Protein AF-A0A855EZ16-F1 (afdb_monomer)

Secondary structure (DSSP, 8-state):
-HHHHHHHHHHHHHHHHHHHHHHHHHHHHHHHHHHHHHHHHHHHHHHHHHHHHHHHHHHHHHHHHHHHHTGGGGHHHHHHHHHHHHHHHHHHHHHHHHHHHHHHHHHHHHHHHHHHHHHHHHHHHHHHHHHHHHHHHHHHHHHHHHHHHHHHHHHHHHHHHHHHHHHHHHHHHHHHHHHHHHHHHHHHHHHHHHHT--

InterPro domains:
  IPR004089 Methyl-accepting chemotaxis protein (MCP) signalling domain [PF00015] (12-162)
  IPR004089 Methyl-accepting chemotaxis protein (MCP) signalling domain [PS50111] (1-183)
  IPR004089 Methyl-accepting chemotaxis protein (MCP) signalling domain [SM00283] (1-197)

Organism: NCBI:txid83655

Solvent-accessible surface area (backbone atoms only — not comparable to full-atom values): 10118 Å² total; per-residue (Å²): 110,72,70,56,59,52,48,53,51,52,53,54,53,50,51,52,53,43,52,54,47,42,53,51,38,52,52,52,43,52,51,39,51,52,51,50,54,51,45,52,52,51,52,56,50,43,53,52,51,38,50,50,22,52,52,44,32,52,52,18,50,53,42,32,52,53,14,60,71,52,44,85,81,12,54,68,50,30,54,53,18,50,52,46,28,53,50,20,53,52,50,38,53,53,39,53,54,50,52,51,53,45,52,53,48,49,52,50,39,52,52,50,42,54,52,37,51,54,50,44,54,52,39,54,53,49,52,55,53,50,54,53,50,55,51,51,53,52,52,51,52,52,53,51,52,53,49,53,53,50,51,53,52,50,53,52,52,51,51,52,50,53,52,53,50,52,53,50,51,52,50,50,54,54,46,54,53,49,52,52,53,50,51,53,53,52,51,52,52,51,56,56,52,55,76,72,64,128

Foldseek 3Di:
DVVLVVVVVVLVVVLVVLVVVLVVLVVLLVVLVVLLVVLVVVVVVLVVQLVVLVVQLVVLVVQLVVLVVVPPVSPVSNVVSVVSNVVSVVSNVVSVVSVVVSVVSNVVSVVSNVVSVVSNVVSVVVNVVSVVVVVVSVVVVVVVVVVVVVVVVVVVVVVVVVVVVVVVVVVVVVVVVVVVVVVVVVVVVVVVVVVVDD

Nearest PDB structures (foldseek):
  3zx6-assembly1_B  TM=8.865E-01  e=2.748E-10  Archaeoglobus fulgidus DSM 4304
  8c5v-assembly1_I  TM=8.531E-01  e=7.465E-09  Escherichia coli
  3ja6-assembly1_H  TM=4.899E-01  e=1.615E-07  Escherichia coli
  3g67-assembly1_A  TM=6.683E-01  e=1.370E-05  Thermotoga maritima
  5xg2-assembly1_A  TM=4.348E-01  e=8.580E-01  Pyrococcus yayanosii CH1

Sequence (198 aa):
AANMEQTQQLVGETSRAVHQGGETVSNAVSTMDDIREASKRIEAITRVIEGIAFQTNILALNAAVEAARAGEHGKGFAVVAQEVRALAARSANAVKEIEQLIGDTLSKVSEGHALSEQTRQAMDSIIEHIDNINQLVTEINHASREQSAGIGQVNLAMTHIGEASHINADRVSRSEQTAQVLRGKGSHLTDLVSLFRL

Structure (mmCIF, N/CA/C/O backbone):
data_AF-A0A855EZ16-F1
#
_entry.id   AF-A0A855EZ16-F1
#
loop_
_atom_site.group_PDB
_atom_site.id
_atom_site.type_symbol
_atom_site.label_atom_id
_atom_site.label_alt_id
_atom_site.label_comp_id
_atom_site.label_asym_id
_atom_site.label_entity_id
_atom_site.label_seq_id
_atom_site.pdbx_PDB_ins_code
_atom_site.Cartn_x
_atom_site.Cartn_y
_atom_site.Cartn_z
_atom_site.occupancy
_atom_site.B_iso_or_equiv
_atom_site.auth_seq_id
_atom_site.auth_comp_id
_atom_site.auth_asym_id
_atom_site.auth_atom_id
_atom_site.pdbx_PDB_model_num
ATOM 1 N N . ALA A 1 1 ? 24.325 -8.474 -25.520 1.00 58.81 1 ALA A N 1
ATOM 2 C CA . ALA A 1 1 ? 23.582 -9.687 -25.119 1.00 58.81 1 ALA A CA 1
ATOM 3 C C . ALA A 1 1 ? 23.516 -9.817 -23.596 1.00 58.81 1 ALA A C 1
ATOM 5 O O . ALA A 1 1 ? 22.425 -9.657 -23.073 1.00 58.81 1 ALA A O 1
ATOM 6 N N . ALA A 1 2 ? 24.650 -9.969 -22.892 1.00 61.88 2 ALA A N 1
ATOM 7 C CA . ALA A 1 2 ? 24.690 -10.148 -21.430 1.00 61.88 2 ALA A CA 1
ATOM 8 C C . ALA A 1 2 ? 23.909 -9.087 -20.623 1.00 61.88 2 ALA A C 1
ATOM 10 O O . ALA A 1 2 ? 23.139 -9.445 -19.740 1.00 61.88 2 ALA A O 1
ATOM 11 N N . ASN A 1 3 ? 24.009 -7.800 -20.987 1.00 78.62 3 ASN A N 1
ATOM 12 C CA . ASN A 1 3 ? 23.249 -6.751 -20.293 1.00 78.62 3 ASN A CA 1
ATOM 13 C C . ASN A 1 3 ? 21.725 -6.922 -20.405 1.00 78.62 3 ASN A C 1
ATOM 15 O O . ASN A 1 3 ? 21.031 -6.605 -19.453 1.00 78.62 3 ASN A O 1
ATOM 19 N N . MET A 1 4 ? 21.191 -7.424 -21.526 1.00 81.81 4 MET A N 1
ATOM 20 C CA . MET A 1 4 ? 19.734 -7.549 -21.693 1.00 81.81 4 MET A CA 1
ATOM 21 C C . MET A 1 4 ? 19.162 -8.761 -20.975 1.00 81.81 4 MET A C 1
ATOM 23 O O . MET A 1 4 ? 18.079 -8.673 -20.412 1.00 81.81 4 MET A O 1
ATOM 27 N N . GLU A 1 5 ? 19.888 -9.875 -20.986 1.00 82.50 5 GLU A N 1
ATOM 28 C CA . GLU A 1 5 ? 19.486 -11.084 -20.267 1.00 82.50 5 GLU A CA 1
ATOM 29 C C . GLU A 1 5 ? 19.461 -10.813 -18.755 1.00 82.50 5 GLU A C 1
ATOM 31 O O . GLU A 1 5 ? 18.494 -11.145 -18.072 1.00 82.50 5 GLU A O 1
ATOM 36 N N . GLN A 1 6 ? 20.456 -10.070 -18.258 1.00 87.38 6 GLN A N 1
ATOM 37 C CA . GLN A 1 6 ? 20.472 -9.566 -16.888 1.00 87.38 6 GLN A CA 1
ATOM 38 C C . GLN A 1 6 ? 19.316 -8.588 -16.612 1.00 87.38 6 GLN A C 1
ATOM 40 O O . GLN A 1 6 ? 18.670 -8.690 -15.571 1.00 87.38 6 GLN A O 1
ATOM 45 N N . THR A 1 7 ? 19.008 -7.659 -17.528 1.00 87.75 7 THR A N 1
ATOM 46 C CA . THR A 1 7 ? 17.847 -6.764 -17.377 1.00 87.75 7 THR A CA 1
ATOM 47 C C . THR A 1 7 ? 16.537 -7.548 -17.296 1.00 87.75 7 THR A C 1
ATOM 49 O O . THR A 1 7 ? 15.742 -7.282 -16.403 1.00 87.75 7 THR A O 1
ATOM 52 N N . GLN A 1 8 ? 16.318 -8.539 -18.162 1.00 86.06 8 GLN A N 1
ATOM 53 C CA . GLN A 1 8 ? 15.111 -9.375 -18.133 1.00 86.06 8 GLN A CA 1
ATOM 5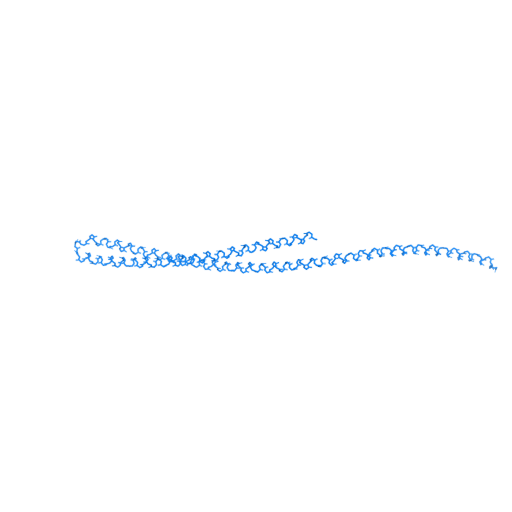4 C C . GLN A 1 8 ? 14.978 -10.147 -16.814 1.00 86.06 8 GLN A C 1
ATOM 56 O O . GLN A 1 8 ? 13.883 -10.224 -16.256 1.00 86.06 8 GLN A O 1
ATOM 61 N N . GLN A 1 9 ? 16.086 -10.664 -16.274 1.00 89.56 9 GLN A N 1
ATOM 62 C CA . GLN A 1 9 ? 16.100 -11.300 -14.953 1.00 89.56 9 GLN A CA 1
ATOM 63 C C . GLN A 1 9 ? 15.697 -10.322 -13.840 1.00 89.56 9 GLN A C 1
ATOM 65 O O . GLN A 1 9 ? 14.802 -10.637 -13.057 1.00 89.56 9 GLN A O 1
ATOM 70 N N . LEU A 1 10 ? 16.287 -9.121 -13.810 1.00 90.62 10 LEU A N 1
ATOM 71 C CA . LEU A 1 10 ? 15.961 -8.075 -12.831 1.00 90.62 10 LEU A CA 1
ATOM 72 C C . LEU A 1 10 ? 14.494 -7.642 -12.901 1.00 90.62 10 LEU A C 1
ATOM 74 O O . LEU A 1 10 ? 13.848 -7.459 -11.869 1.00 90.62 10 LEU A O 1
ATOM 78 N N . VAL A 1 11 ? 13.950 -7.499 -14.109 1.00 90.38 11 VAL A N 1
ATOM 79 C CA . VAL A 1 11 ? 12.537 -7.156 -14.300 1.00 90.38 11 VAL A CA 1
ATOM 80 C C . VAL A 1 11 ? 11.637 -8.281 -13.777 1.00 90.38 11 VAL A C 1
ATOM 82 O O . VAL A 1 11 ? 10.679 -8.011 -13.053 1.00 90.38 11 VAL A O 1
ATOM 85 N N . GLY A 1 12 ? 11.979 -9.547 -14.041 1.00 90.19 12 GLY A N 1
ATOM 86 C CA . GLY A 1 12 ? 11.252 -10.704 -13.508 1.00 90.19 12 GLY A CA 1
ATOM 87 C C . GLY A 1 12 ? 11.343 -10.853 -11.981 1.00 90.19 12 GLY A C 1
ATOM 88 O O . GLY A 1 12 ? 10.376 -11.248 -11.329 1.00 90.19 12 GLY A O 1
ATOM 89 N N . GLU A 1 13 ? 12.484 -10.529 -11.375 1.00 93.06 13 GLU A N 1
ATOM 90 C CA . GLU A 1 13 ? 12.633 -10.456 -9.914 1.00 93.06 13 GLU A CA 1
ATOM 91 C C . GLU A 1 13 ? 11.789 -9.335 -9.308 1.00 93.06 13 GLU A C 1
ATOM 93 O O . GLU A 1 13 ? 11.076 -9.563 -8.329 1.00 93.06 13 GLU A O 1
ATOM 98 N N . THR A 1 14 ? 11.807 -8.155 -9.928 1.00 92.19 14 THR A N 1
ATOM 99 C CA . THR A 1 14 ? 11.027 -6.995 -9.482 1.00 92.19 14 THR A CA 1
ATOM 100 C C . THR A 1 14 ? 9.527 -7.279 -9.569 1.00 92.19 14 THR A C 1
ATOM 102 O O . THR A 1 14 ? 8.807 -7.038 -8.604 1.00 92.19 14 THR A O 1
ATOM 105 N N . SER A 1 15 ? 9.058 -7.870 -10.673 1.00 92.19 15 SER A N 1
ATOM 106 C CA . SER A 1 15 ? 7.659 -8.288 -10.843 1.00 92.19 15 SER A CA 1
ATOM 107 C C . SER A 1 15 ? 7.208 -9.225 -9.718 1.00 92.19 15 SER A C 1
ATOM 109 O O . SER A 1 15 ? 6.190 -8.976 -9.071 1.00 92.19 15 SER A O 1
ATOM 111 N N . ARG A 1 16 ? 8.008 -10.255 -9.402 1.00 93.44 16 ARG A N 1
ATOM 112 C CA . ARG A 1 16 ? 7.716 -11.173 -8.289 1.00 93.44 16 ARG A CA 1
ATOM 113 C C . ARG A 1 16 ? 7.636 -10.453 -6.944 1.00 93.44 16 ARG A C 1
ATOM 115 O O . ARG A 1 16 ? 6.718 -10.722 -6.174 1.00 93.44 16 ARG A O 1
ATOM 122 N N . ALA A 1 17 ? 8.564 -9.537 -6.668 1.00 94.19 17 ALA A N 1
ATOM 123 C CA . ALA A 1 17 ? 8.560 -8.766 -5.427 1.00 94.19 17 ALA A CA 1
ATOM 124 C C . ALA A 1 17 ? 7.302 -7.889 -5.293 1.00 94.19 17 ALA A C 1
ATOM 126 O O . ALA A 1 17 ? 6.718 -7.810 -4.213 1.00 94.19 17 ALA A O 1
ATOM 127 N N . VAL A 1 18 ? 6.849 -7.278 -6.389 1.00 93.25 18 VAL A N 1
ATOM 128 C CA . VAL A 1 18 ? 5.633 -6.451 -6.411 1.00 93.25 18 VAL A CA 1
ATOM 129 C C . VAL A 1 18 ? 4.378 -7.304 -6.218 1.00 93.25 18 VAL A C 1
ATOM 131 O O . VAL A 1 18 ? 3.522 -6.934 -5.418 1.00 93.25 18 VAL A O 1
ATOM 134 N N . HIS A 1 19 ? 4.292 -8.480 -6.849 1.00 91.94 19 HIS A N 1
ATOM 135 C CA . HIS A 1 19 ? 3.192 -9.423 -6.611 1.00 91.94 19 HIS A CA 1
ATOM 136 C C . HIS A 1 19 ? 3.116 -9.871 -5.146 1.00 91.94 19 HIS A C 1
ATOM 138 O O . HIS A 1 19 ? 2.046 -9.813 -4.541 1.00 91.94 19 HIS A O 1
ATOM 144 N N . GLN A 1 20 ? 4.253 -10.232 -4.544 1.00 94.44 20 GLN A N 1
ATOM 145 C CA . GLN A 1 20 ? 4.337 -10.567 -3.118 1.00 94.44 20 GLN A CA 1
ATOM 146 C C . GLN A 1 20 ? 3.900 -9.385 -2.228 1.00 94.44 20 GLN A C 1
ATOM 148 O O . GLN A 1 20 ? 3.234 -9.569 -1.204 1.00 94.44 20 GLN A O 1
ATOM 153 N N . GLY A 1 21 ? 4.256 -8.158 -2.622 1.00 94.44 21 GLY A N 1
ATOM 154 C CA . GLY A 1 21 ? 3.798 -6.928 -1.977 1.00 94.44 21 GLY A CA 1
ATOM 155 C C . GLY A 1 21 ? 2.278 -6.768 -2.047 1.00 94.44 21 GLY A C 1
ATOM 156 O O . GLY A 1 21 ? 1.646 -6.503 -1.026 1.00 94.44 21 GLY A O 1
ATOM 157 N N . GLY A 1 22 ? 1.681 -7.012 -3.216 1.00 93.25 22 GLY A N 1
ATOM 158 C CA . GLY A 1 22 ? 0.231 -7.000 -3.419 1.00 93.25 22 GLY A CA 1
ATOM 159 C C . GLY A 1 22 ? -0.507 -8.011 -2.535 1.00 93.25 22 GLY A C 1
ATOM 160 O O . GLY A 1 22 ? -1.483 -7.653 -1.876 1.00 93.25 22 GLY A O 1
ATOM 161 N N . GLU A 1 23 ? -0.006 -9.246 -2.434 1.00 93.50 23 GLU A N 1
ATOM 162 C CA . GLU A 1 23 ? -0.558 -10.262 -1.524 1.00 93.50 23 GLU A CA 1
ATOM 163 C C . GLU A 1 23 ? -0.482 -9.822 -0.056 1.00 93.50 23 GLU A C 1
ATOM 165 O O . GLU A 1 23 ? -1.442 -9.969 0.702 1.00 93.50 23 GLU A O 1
ATOM 170 N N . THR A 1 24 ? 0.644 -9.229 0.349 1.00 94.81 24 THR A N 1
ATOM 171 C CA . THR A 1 24 ? 0.841 -8.733 1.719 1.00 94.81 24 THR A CA 1
ATOM 172 C C . THR A 1 24 ? -0.158 -7.625 2.058 1.00 94.81 24 THR A C 1
ATOM 174 O O . THR A 1 24 ? -0.746 -7.633 3.140 1.00 94.81 24 THR A O 1
ATOM 177 N N . VAL A 1 25 ? -0.404 -6.704 1.123 1.00 94.69 25 VAL A N 1
ATOM 178 C CA . VAL A 1 25 ? -1.420 -5.651 1.269 1.00 94.69 25 VAL A CA 1
ATOM 179 C C . VAL A 1 25 ? -2.825 -6.251 1.354 1.00 94.69 25 VAL A C 1
ATOM 181 O O . VAL A 1 25 ? -3.605 -5.849 2.215 1.00 94.69 25 VAL A O 1
ATOM 184 N N . SER A 1 26 ? -3.141 -7.254 0.531 1.00 92.31 26 SER A N 1
ATOM 185 C CA . SER A 1 26 ? -4.431 -7.954 0.592 1.00 92.31 26 SER A CA 1
ATOM 186 C C . SER A 1 26 ? -4.660 -8.619 1.956 1.00 92.31 26 SER A C 1
ATOM 188 O O . SER A 1 26 ? -5.751 -8.530 2.521 1.00 92.31 26 SER A O 1
ATOM 190 N N . ASN A 1 27 ? -3.625 -9.237 2.527 1.00 94.56 27 ASN A N 1
ATOM 191 C CA . ASN A 1 27 ? -3.691 -9.824 3.867 1.00 94.56 27 ASN A CA 1
ATOM 192 C C . ASN A 1 27 ? -3.881 -8.755 4.955 1.00 94.56 27 ASN A C 1
ATOM 194 O O . ASN A 1 27 ? -4.631 -8.970 5.912 1.00 94.56 27 ASN A O 1
ATOM 198 N N . ALA A 1 28 ? -3.243 -7.589 4.808 1.00 93.31 28 ALA A N 1
ATOM 199 C CA . ALA A 1 28 ? -3.433 -6.465 5.720 1.00 93.31 28 ALA A CA 1
ATOM 200 C C . ALA A 1 28 ? -4.883 -5.953 5.695 1.00 93.31 28 ALA A C 1
ATOM 202 O O . ALA A 1 28 ? -5.466 -5.747 6.758 1.00 93.31 28 ALA A O 1
ATOM 203 N N . VAL A 1 29 ? -5.495 -5.831 4.510 1.00 93.19 29 VAL A N 1
ATOM 204 C CA . VAL A 1 29 ? -6.917 -5.467 4.361 1.00 93.19 29 VAL A CA 1
ATOM 205 C C . VAL A 1 29 ? -7.824 -6.486 5.056 1.00 93.19 29 VAL A C 1
ATOM 207 O O . VAL A 1 29 ? -8.661 -6.093 5.865 1.00 93.19 29 VAL A O 1
ATOM 210 N N . SER A 1 30 ? -7.606 -7.787 4.828 1.00 94.75 30 SER A N 1
ATOM 211 C CA . SER A 1 30 ? -8.374 -8.845 5.505 1.00 94.75 30 SER A CA 1
ATOM 212 C C . SER A 1 30 ? -8.258 -8.753 7.029 1.00 94.75 30 SER A C 1
ATOM 214 O O . SER A 1 30 ? -9.252 -8.866 7.740 1.00 94.75 30 SER A O 1
ATOM 216 N N . THR A 1 31 ? -7.053 -8.491 7.541 1.00 94.94 31 THR A N 1
ATOM 217 C CA . THR A 1 31 ? -6.820 -8.344 8.986 1.00 94.94 31 THR A CA 1
ATOM 218 C C . THR A 1 31 ? -7.561 -7.127 9.548 1.00 94.94 31 THR A C 1
ATOM 220 O O . THR A 1 31 ? -8.120 -7.186 10.641 1.00 94.94 31 THR A O 1
ATOM 223 N N . MET A 1 32 ? -7.603 -6.017 8.806 1.00 94.50 32 MET A N 1
ATOM 224 C CA . MET A 1 32 ? -8.369 -4.828 9.192 1.00 94.50 32 MET A CA 1
ATOM 225 C C . MET A 1 32 ? -9.875 -5.114 9.247 1.00 94.50 32 MET A C 1
ATOM 227 O O . MET A 1 32 ? -10.554 -4.653 10.167 1.00 94.50 32 MET A O 1
ATOM 231 N N . ASP A 1 33 ? -10.398 -5.918 8.322 1.00 94.19 33 ASP A N 1
ATOM 232 C CA . ASP A 1 33 ? -11.791 -6.363 8.355 1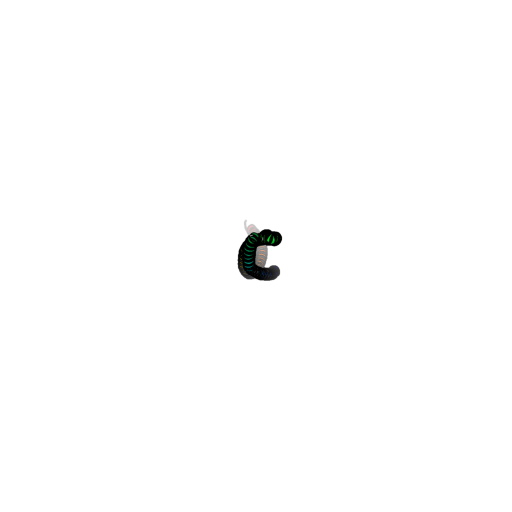.00 94.19 33 ASP A CA 1
ATOM 233 C C . ASP A 1 33 ? -12.107 -7.250 9.563 1.00 94.19 33 ASP A C 1
ATOM 235 O O . ASP A 1 33 ? -13.131 -7.041 10.223 1.00 94.19 33 ASP A O 1
ATOM 239 N N . ASP A 1 34 ? -11.206 -8.165 9.916 1.00 96.25 34 ASP A N 1
ATOM 240 C CA . ASP A 1 34 ? -11.344 -8.997 11.113 1.00 96.25 34 ASP A CA 1
ATOM 241 C C . ASP A 1 34 ? -11.346 -8.151 12.397 1.00 96.25 34 ASP A C 1
ATOM 243 O O . ASP A 1 34 ? -12.177 -8.362 13.287 1.00 96.25 34 ASP A O 1
ATOM 247 N N . ILE A 1 35 ? -10.472 -7.138 12.489 1.00 95.69 35 ILE A N 1
ATOM 248 C CA . ILE A 1 35 ? -10.441 -6.203 13.628 1.00 95.69 35 ILE A CA 1
ATOM 249 C C . ILE A 1 35 ? -11.745 -5.400 13.704 1.00 95.69 35 ILE A C 1
ATOM 251 O O . ILE A 1 35 ? -12.286 -5.193 14.796 1.00 95.69 35 ILE A O 1
ATOM 255 N N . ARG A 1 36 ? -12.279 -4.956 12.561 1.00 94.69 36 ARG A N 1
ATOM 256 C CA . ARG A 1 36 ? -13.548 -4.216 12.483 1.00 94.69 36 ARG A CA 1
ATOM 257 C C . ARG A 1 36 ? -14.719 -5.060 12.980 1.00 94.69 36 ARG A C 1
ATOM 259 O O . ARG A 1 36 ? -15.545 -4.571 13.749 1.00 94.69 36 ARG A O 1
ATOM 266 N N . GLU A 1 37 ? -14.790 -6.318 12.562 1.00 96.50 37 GLU A N 1
ATOM 267 C CA . GLU A 1 37 ? -15.819 -7.259 13.004 1.00 96.50 37 GLU A CA 1
ATOM 268 C C . GLU A 1 37 ? -15.686 -7.578 14.501 1.00 96.50 37 GLU A C 1
ATOM 270 O O . GLU A 1 37 ? -16.674 -7.533 15.239 1.00 96.50 37 GLU A O 1
ATOM 275 N N . ALA A 1 38 ? -14.465 -7.814 14.989 1.00 97.25 38 ALA A N 1
ATOM 276 C CA . ALA A 1 38 ? -14.208 -8.010 16.414 1.00 97.25 38 ALA A CA 1
ATOM 277 C C . ALA A 1 38 ? -14.637 -6.787 17.244 1.00 97.25 38 ALA A C 1
ATOM 279 O O . ALA A 1 38 ? -15.320 -6.940 18.254 1.00 97.25 38 ALA A O 1
ATOM 280 N N . SER A 1 39 ? -14.327 -5.575 16.780 1.00 96.88 39 SER A N 1
ATOM 281 C CA . SER A 1 39 ? -14.702 -4.318 17.444 1.00 96.88 39 SER A CA 1
ATOM 282 C C . SER A 1 39 ? -16.222 -4.153 17.557 1.00 96.88 39 SER A C 1
ATOM 284 O O . SER A 1 39 ? -16.719 -3.806 18.627 1.00 96.88 39 SER A O 1
ATOM 286 N N . LYS A 1 40 ? -16.983 -4.495 16.507 1.00 95.19 40 LYS A N 1
ATOM 287 C CA . LYS A 1 40 ? -18.459 -4.496 16.549 1.00 95.19 40 LYS A CA 1
ATOM 288 C C . LYS A 1 40 ? -19.024 -5.497 17.553 1.00 95.19 40 LYS A C 1
ATOM 290 O O . LYS A 1 40 ? -20.031 -5.229 18.205 1.00 95.19 40 LYS A O 1
ATOM 295 N N . ARG A 1 41 ? -18.394 -6.666 17.695 1.00 97.31 41 ARG A N 1
ATOM 296 C CA . ARG A 1 41 ? -18.804 -7.655 18.706 1.00 97.31 41 ARG A CA 1
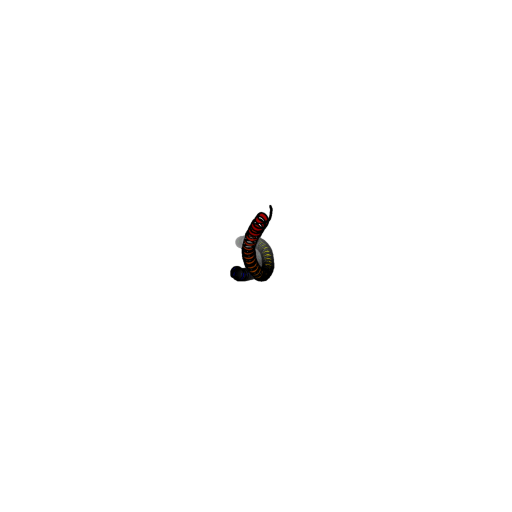ATOM 297 C C . ARG A 1 41 ? -18.549 -7.143 20.116 1.00 97.31 41 ARG A C 1
ATOM 299 O O . ARG A 1 41 ? -19.401 -7.331 20.979 1.00 97.31 41 ARG A O 1
ATOM 306 N N . ILE A 1 42 ? -17.417 -6.474 20.338 1.00 96.44 42 ILE A N 1
ATOM 307 C CA . ILE A 1 42 ? -17.128 -5.831 21.624 1.00 96.44 42 ILE A CA 1
ATOM 308 C C . ILE A 1 42 ? -18.179 -4.748 21.904 1.00 96.44 42 ILE A C 1
ATOM 310 O O . ILE A 1 42 ? -18.736 -4.748 22.996 1.00 96.44 42 ILE A O 1
ATOM 314 N N . GLU A 1 43 ? -18.535 -3.916 20.919 1.00 96.50 43 GLU A N 1
ATOM 315 C CA . GLU A 1 43 ? -19.587 -2.891 21.048 1.00 96.50 43 GLU A CA 1
ATOM 316 C C . GLU A 1 43 ? -20.949 -3.493 21.448 1.00 96.50 43 GLU A C 1
ATOM 318 O O . GLU A 1 43 ? -21.671 -2.967 22.298 1.00 96.50 43 GLU A O 1
ATOM 323 N N . ALA A 1 44 ? -21.317 -4.638 20.867 1.00 96.69 44 ALA A N 1
ATOM 324 C CA . ALA A 1 44 ? -22.543 -5.337 21.242 1.00 96.69 44 ALA A CA 1
ATOM 325 C C . ALA A 1 44 ? -22.499 -5.838 22.698 1.00 96.69 44 ALA A C 1
ATOM 327 O O . ALA A 1 44 ? -23.492 -5.732 23.420 1.00 96.69 44 ALA A O 1
ATOM 328 N N . ILE A 1 45 ? -21.350 -6.355 23.146 1.00 97.00 45 ILE A N 1
ATOM 329 C CA . ILE A 1 45 ? -21.153 -6.825 24.524 1.00 97.00 45 ILE A CA 1
ATOM 330 C C . ILE A 1 45 ? -21.189 -5.651 25.509 1.00 97.00 45 ILE A C 1
ATOM 332 O O . ILE A 1 45 ? -21.844 -5.750 26.547 1.00 97.00 45 ILE A O 1
ATOM 336 N N . THR A 1 46 ? -20.536 -4.531 25.198 1.00 96.50 46 THR A N 1
ATOM 337 C CA . THR A 1 46 ? -20.511 -3.351 26.074 1.00 96.50 46 THR A CA 1
ATOM 338 C C . THR A 1 46 ? -21.905 -2.774 26.282 1.00 96.50 46 THR A C 1
ATOM 340 O O . THR A 1 46 ? -22.256 -2.471 27.421 1.00 96.50 46 THR A O 1
ATOM 343 N N . ARG A 1 47 ? -22.755 -2.748 25.247 1.00 96.19 47 ARG A N 1
ATOM 344 C CA . ARG A 1 47 ? -24.173 -2.357 25.381 1.00 96.19 47 ARG A CA 1
ATOM 345 C C . ARG A 1 47 ? -24.958 -3.262 26.331 1.00 96.19 47 ARG A C 1
ATOM 347 O O . ARG A 1 47 ? -25.784 -2.781 27.106 1.00 96.19 47 ARG A O 1
ATOM 354 N N . VAL A 1 48 ? -24.705 -4.573 26.311 1.00 97.94 48 VAL A N 1
ATOM 355 C CA . VAL A 1 48 ? -25.328 -5.505 27.269 1.00 97.94 48 VAL A CA 1
ATOM 356 C C . VAL A 1 48 ? -24.865 -5.198 28.696 1.00 97.94 48 VAL A C 1
ATOM 358 O O . VAL A 1 48 ? -25.689 -5.167 29.610 1.00 97.94 48 VAL A O 1
ATOM 361 N N . ILE A 1 49 ? -23.573 -4.921 28.894 1.00 97.00 49 ILE A N 1
ATOM 362 C CA . ILE A 1 49 ? -23.017 -4.557 30.207 1.00 97.00 49 ILE A CA 1
ATOM 363 C C . ILE A 1 49 ? -23.609 -3.233 30.708 1.00 97.00 49 ILE A C 1
ATOM 365 O O . ILE A 1 49 ? -23.969 -3.146 31.883 1.00 97.00 49 ILE A O 1
ATOM 369 N N . GLU A 1 50 ? -23.774 -2.227 29.843 1.00 96.69 50 GLU A N 1
ATOM 370 C CA . GLU A 1 50 ? -24.455 -0.976 30.201 1.00 96.69 50 GLU A CA 1
ATOM 371 C C . GLU A 1 50 ? -25.895 -1.241 30.658 1.00 96.69 50 GLU A C 1
ATOM 373 O O . GLU A 1 50 ? -26.321 -0.741 31.701 1.00 96.69 50 GLU A O 1
ATOM 378 N N . GLY A 1 51 ? -26.623 -2.097 29.933 1.00 97.44 51 GLY A N 1
ATOM 379 C CA . GLY A 1 51 ? -27.968 -2.529 30.309 1.00 97.44 51 GLY A CA 1
ATOM 380 C C . GLY A 1 51 ? -28.016 -3.191 31.690 1.00 97.44 51 GLY A C 1
ATOM 381 O O . GLY A 1 51 ? -28.876 -2.854 32.507 1.00 97.44 51 GLY A O 1
ATOM 382 N N . ILE A 1 52 ? -27.062 -4.078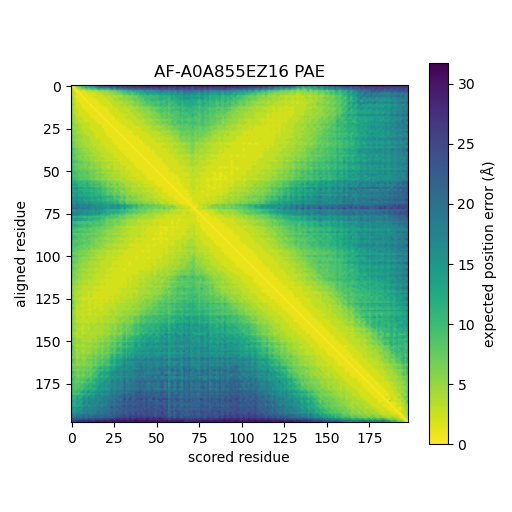 31.994 1.00 97.56 52 ILE A N 1
ATOM 383 C CA . ILE A 1 52 ? -26.938 -4.725 33.312 1.00 97.56 52 ILE A CA 1
ATOM 384 C C . ILE A 1 52 ? -26.627 -3.691 34.401 1.00 97.56 52 ILE A C 1
ATOM 386 O O . ILE A 1 52 ? -27.238 -3.721 35.472 1.00 97.56 52 ILE A O 1
ATOM 390 N N . ALA A 1 53 ? -25.709 -2.756 34.146 1.00 97.81 53 ALA A N 1
ATOM 391 C CA . ALA A 1 53 ? -25.369 -1.691 35.087 1.00 97.81 53 ALA A CA 1
ATOM 392 C C . ALA A 1 53 ? -26.585 -0.794 35.371 1.00 97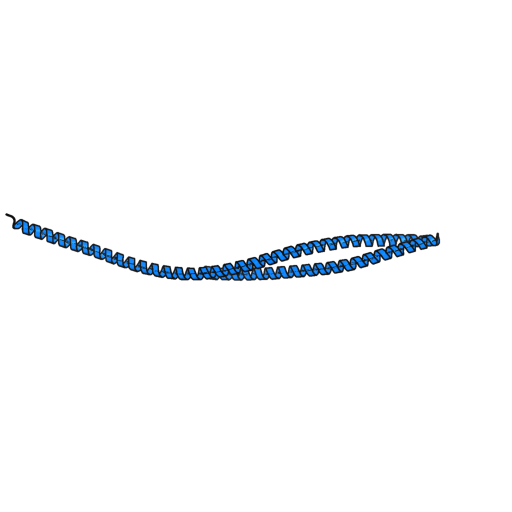.81 53 ALA A C 1
ATOM 394 O O . ALA A 1 53 ? -26.882 -0.494 36.529 1.00 97.81 53 ALA A O 1
ATOM 395 N N . PHE A 1 54 ? -27.350 -0.433 34.338 1.00 97.25 54 PHE A N 1
ATOM 396 C CA . PHE A 1 54 ? -28.580 0.339 34.483 1.00 97.25 54 PHE A CA 1
ATOM 397 C C . PHE A 1 54 ? -29.632 -0.410 35.310 1.00 97.25 54 PHE A C 1
ATOM 399 O O . PHE A 1 54 ? -30.162 0.144 36.275 1.00 97.25 54 PHE A O 1
ATOM 406 N N . GLN A 1 55 ? -29.889 -1.685 35.002 1.00 98.00 55 GLN A N 1
ATOM 407 C CA . GLN A 1 55 ? -30.806 -2.524 35.780 1.00 98.00 55 GLN A CA 1
ATOM 408 C C . GLN A 1 55 ? -30.362 -2.642 37.243 1.00 98.00 55 GLN A C 1
ATOM 410 O O . GLN A 1 55 ? -31.177 -2.469 38.147 1.00 98.00 55 GLN A O 1
ATOM 415 N N . THR A 1 56 ? -29.068 -2.849 37.488 1.00 97.81 56 THR A N 1
ATOM 416 C CA . THR A 1 56 ? -28.490 -2.929 38.839 1.00 97.81 56 THR A CA 1
ATOM 417 C C . THR A 1 56 ? -28.688 -1.623 39.610 1.00 97.81 56 THR A C 1
ATOM 419 O O . THR A 1 56 ? -29.069 -1.645 40.779 1.00 97.81 56 THR A O 1
ATOM 422 N N . ASN A 1 57 ? -28.507 -0.475 38.952 1.00 96.19 57 ASN A N 1
ATOM 423 C CA . ASN A 1 57 ? -28.761 0.840 39.539 1.00 96.19 57 ASN A CA 1
ATOM 424 C C . ASN A 1 57 ? -30.247 1.033 39.910 1.00 96.19 57 ASN A C 1
ATOM 426 O O . ASN A 1 57 ? -30.541 1.581 40.972 1.00 96.19 57 ASN A O 1
ATOM 430 N N . ILE A 1 58 ? -31.183 0.545 39.086 1.00 96.62 58 ILE A N 1
ATOM 431 C CA . ILE A 1 58 ? -32.622 0.572 39.401 1.00 96.62 58 ILE A CA 1
ATOM 432 C C . ILE A 1 58 ? -32.961 -0.372 40.567 1.00 96.62 58 ILE A C 1
ATOM 434 O O . ILE A 1 58 ? -33.691 0.027 41.475 1.00 96.62 58 ILE A O 1
ATOM 438 N N . LEU A 1 59 ? -32.405 -1.590 40.599 1.00 97.00 59 LEU A N 1
ATOM 439 C CA . LEU A 1 59 ? -32.584 -2.508 41.731 1.00 97.00 59 LEU A CA 1
ATOM 440 C C . LEU A 1 59 ? -32.059 -1.901 43.039 1.00 97.00 59 LEU A C 1
ATOM 442 O O . LEU A 1 59 ? -32.738 -1.964 44.062 1.00 97.00 59 LEU A O 1
ATOM 446 N N . ALA A 1 60 ? -30.880 -1.281 42.999 1.00 97.06 60 ALA A N 1
ATOM 447 C CA . ALA A 1 60 ? -30.275 -0.619 44.149 1.00 97.06 60 ALA A CA 1
ATOM 448 C C . ALA A 1 60 ? -31.122 0.561 44.648 1.00 97.06 60 ALA A C 1
ATOM 450 O O . ALA A 1 60 ? -31.298 0.736 45.853 1.00 97.06 60 ALA A O 1
ATOM 451 N N . LEU A 1 61 ? -31.702 1.344 43.733 1.00 95.38 61 LEU A N 1
ATOM 452 C CA . LEU A 1 61 ? -32.637 2.410 44.084 1.00 95.38 61 LEU A CA 1
ATOM 453 C C . LEU A 1 61 ? -33.883 1.859 44.790 1.00 95.38 61 LEU A C 1
ATOM 455 O O . LEU A 1 61 ? -34.261 2.378 45.839 1.00 95.38 61 LEU A O 1
ATOM 459 N N . ASN A 1 62 ? -34.489 0.794 44.260 1.00 95.56 62 ASN A N 1
ATOM 460 C CA . ASN A 1 62 ? -35.652 0.157 44.882 1.00 95.56 62 ASN A CA 1
ATOM 461 C C . ASN A 1 62 ? -35.319 -0.393 46.279 1.00 95.56 62 ASN A C 1
ATOM 463 O O . ASN A 1 62 ? -36.089 -0.197 47.217 1.00 95.56 62 ASN A O 1
ATOM 467 N N . ALA A 1 63 ? -34.147 -1.015 46.444 1.00 95.62 63 ALA A N 1
ATOM 468 C CA . ALA A 1 63 ? -33.676 -1.501 47.739 1.00 95.62 63 ALA A CA 1
ATOM 469 C C . ALA A 1 63 ? -33.463 -0.360 48.748 1.00 95.62 63 ALA A C 1
ATOM 471 O O . ALA A 1 63 ? -33.820 -0.502 49.915 1.00 95.62 63 ALA A O 1
ATOM 472 N N . ALA A 1 64 ? -32.934 0.786 48.308 1.00 94.50 64 ALA A N 1
ATOM 473 C CA . ALA A 1 64 ? -32.781 1.966 49.158 1.00 94.50 64 ALA A CA 1
ATOM 474 C C . ALA A 1 64 ? -34.140 2.527 49.621 1.00 94.50 64 ALA A C 1
ATOM 476 O O . ALA A 1 64 ? -34.277 2.921 50.780 1.00 94.50 64 ALA A O 1
ATOM 477 N N . VAL A 1 65 ? -35.152 2.526 48.744 1.00 95.06 65 VAL A N 1
ATOM 478 C CA . VAL A 1 65 ? -36.526 2.939 49.087 1.00 95.06 65 VAL A CA 1
ATOM 479 C C . VAL A 1 65 ? -37.142 1.996 50.121 1.00 95.06 65 VAL A C 1
ATOM 481 O O . VAL A 1 65 ? -37.694 2.460 51.119 1.00 95.06 65 VAL A O 1
ATOM 484 N N . GLU A 1 66 ? -37.013 0.682 49.934 1.00 94.50 66 GLU A N 1
ATOM 485 C CA . GLU A 1 66 ? -37.576 -0.294 50.874 1.00 94.50 66 GLU A CA 1
ATOM 486 C C . GLU A 1 66 ? -36.837 -0.280 52.224 1.00 94.50 66 GLU A C 1
ATOM 488 O O . GLU A 1 66 ? -37.458 -0.366 53.284 1.00 94.50 66 GLU A O 1
ATOM 493 N N . ALA A 1 67 ? -35.519 -0.059 52.211 1.00 95.19 67 ALA A N 1
ATOM 494 C CA . ALA A 1 67 ? -34.728 0.143 53.420 1.00 95.19 67 ALA A CA 1
ATOM 495 C C . ALA A 1 67 ? -35.176 1.390 54.203 1.00 95.19 67 ALA A C 1
ATOM 497 O O . ALA A 1 67 ? -35.304 1.330 55.426 1.00 95.19 67 ALA A O 1
ATOM 498 N N . ALA A 1 68 ? -35.475 2.499 53.516 1.00 93.06 68 ALA A N 1
ATOM 499 C CA . ALA A 1 68 ? -36.037 3.692 54.150 1.00 93.06 68 ALA A CA 1
ATOM 500 C C . ALA A 1 68 ? -37.425 3.418 54.755 1.00 93.06 68 ALA A C 1
ATOM 502 O O . ALA A 1 68 ? -37.740 3.906 55.841 1.00 93.06 68 ALA A O 1
ATOM 503 N N . ARG A 1 69 ? -38.238 2.589 54.089 1.00 95.06 69 ARG A N 1
ATOM 504 C CA . ARG A 1 69 ? -39.571 2.185 54.558 1.00 95.06 69 ARG A CA 1
ATOM 505 C C . ARG A 1 69 ? -39.525 1.317 55.820 1.00 95.06 69 ARG A C 1
ATOM 507 O O . ARG A 1 69 ? -40.410 1.433 56.663 1.00 95.06 69 ARG A O 1
ATOM 514 N N . ALA A 1 70 ? -38.489 0.493 55.973 1.00 93.88 70 ALA A N 1
ATOM 515 C CA . ALA A 1 70 ? -38.258 -0.346 57.151 1.00 93.88 70 ALA A CA 1
ATOM 516 C C . ALA A 1 70 ? -37.700 0.418 58.377 1.00 93.88 70 ALA A C 1
ATOM 518 O O . ALA A 1 70 ? -37.544 -0.170 59.451 1.00 93.88 70 ALA A O 1
ATOM 519 N N . GLY A 1 71 ? -37.393 1.715 58.241 1.00 92.69 71 GLY A N 1
ATOM 520 C CA . GLY A 1 71 ? -36.927 2.567 59.337 1.00 92.69 71 GLY A CA 1
ATOM 521 C C . GLY A 1 71 ? -35.610 2.083 59.956 1.00 92.69 71 GLY A C 1
ATOM 522 O O . GLY A 1 71 ? -34.635 1.814 59.256 1.00 92.69 71 GLY A O 1
ATOM 523 N N . GLU A 1 72 ? -35.570 1.956 61.286 1.00 91.25 72 GLU A N 1
ATOM 524 C CA . GLU A 1 72 ? -34.362 1.559 62.030 1.00 91.25 72 GLU A CA 1
ATOM 525 C C . GLU A 1 72 ? -33.839 0.166 61.639 1.00 91.25 72 GLU A C 1
ATOM 527 O O . GLU A 1 72 ? -32.627 -0.051 61.612 1.00 91.25 72 GLU A O 1
ATOM 532 N N . HIS A 1 73 ? -34.727 -0.760 61.262 1.00 89.62 73 HIS A N 1
ATOM 533 C CA . HIS A 1 73 ? -34.348 -2.113 60.841 1.00 89.62 73 HIS A CA 1
ATOM 534 C C . HIS A 1 73 ? -33.715 -2.154 59.439 1.00 89.62 73 HIS A C 1
ATOM 536 O O . HIS A 1 73 ? -33.022 -3.113 59.104 1.00 89.62 73 HIS A O 1
ATOM 542 N N . GLY A 1 74 ? -33.915 -1.111 58.626 1.00 92.69 74 GLY A N 1
ATOM 543 C CA . GLY A 1 74 ? -33.407 -1.018 57.256 1.00 92.69 74 GLY A CA 1
ATOM 544 C C . GLY A 1 74 ? -32.023 -0.379 57.122 1.00 92.69 74 GLY A C 1
ATOM 545 O O . GLY A 1 74 ? -31.459 -0.397 56.030 1.00 92.69 74 GLY A O 1
ATOM 546 N N . LYS A 1 75 ? -31.433 0.158 58.201 1.00 90.81 75 LYS A N 1
ATOM 547 C CA . LYS A 1 75 ? -30.169 0.924 58.139 1.00 90.81 75 LYS A CA 1
ATOM 548 C C . LYS A 1 75 ? -29.017 0.164 57.475 1.00 90.81 75 LYS A C 1
ATOM 550 O O . LYS A 1 75 ? -28.313 0.736 56.649 1.00 90.81 75 LYS A O 1
ATOM 555 N N . GLY A 1 76 ? -28.847 -1.122 57.788 1.00 91.50 76 GLY A N 1
ATOM 556 C CA . GLY A 1 76 ? -27.816 -1.958 57.159 1.00 91.50 76 GLY A CA 1
ATOM 557 C C . GLY A 1 76 ? -28.064 -2.183 55.662 1.00 91.50 76 GLY A C 1
ATOM 558 O O . GLY A 1 76 ? -27.142 -2.075 54.857 1.00 91.50 76 GLY A O 1
ATOM 559 N N . PHE A 1 77 ? -29.323 -2.414 55.275 1.00 93.38 77 PHE A N 1
ATOM 560 C CA . PHE A 1 77 ? -29.717 -2.573 53.872 1.00 93.38 77 PHE A CA 1
ATOM 561 C C . PHE A 1 77 ? -29.550 -1.282 53.064 1.00 93.38 77 PHE A C 1
ATOM 563 O O . PHE A 1 77 ? -29.143 -1.347 51.906 1.00 93.38 77 PHE A O 1
ATOM 570 N N . ALA A 1 78 ? -29.798 -0.116 53.668 1.00 93.94 78 ALA A N 1
ATOM 571 C CA . ALA A 1 78 ? -29.616 1.176 53.010 1.00 93.94 78 ALA A CA 1
ATOM 572 C C . ALA A 1 78 ? -28.154 1.412 52.590 1.00 93.94 78 ALA A C 1
ATOM 574 O O . ALA A 1 78 ? -27.903 1.875 51.478 1.00 93.94 78 ALA A O 1
ATOM 575 N N . VAL A 1 79 ? -27.189 1.038 53.441 1.00 95.00 79 VAL A N 1
ATOM 576 C CA . VAL A 1 79 ? -25.753 1.157 53.129 1.00 95.00 79 VAL A CA 1
ATOM 577 C C . VAL A 1 79 ? -25.371 0.245 51.965 1.00 95.00 79 VAL A C 1
ATOM 579 O O . VAL A 1 79 ? -24.731 0.695 51.017 1.00 95.00 79 VAL A O 1
ATOM 582 N N . VAL A 1 80 ? -25.814 -1.016 51.992 1.00 96.38 80 VAL A N 1
ATOM 583 C CA . VAL A 1 80 ? -25.549 -1.968 50.901 1.00 96.38 80 VAL A CA 1
ATOM 584 C C . VAL A 1 80 ? -26.161 -1.477 49.588 1.00 96.38 80 VAL A C 1
ATOM 586 O O . VAL A 1 80 ? -25.495 -1.496 48.557 1.00 96.38 80 VAL A O 1
ATOM 589 N N . ALA A 1 81 ? -27.400 -0.982 49.616 1.00 97.00 81 ALA A N 1
ATOM 590 C CA . ALA A 1 81 ? -28.061 -0.433 48.438 1.00 97.00 81 ALA A CA 1
ATOM 591 C C . ALA A 1 81 ? -27.284 0.752 47.840 1.00 97.00 81 ALA A C 1
ATOM 593 O O . ALA A 1 81 ? -27.132 0.842 46.621 1.00 97.00 81 ALA A O 1
ATOM 594 N N . GLN A 1 82 ? -26.738 1.636 48.677 1.00 96.19 82 GLN A N 1
ATOM 595 C CA . GLN A 1 82 ? -25.932 2.760 48.208 1.00 96.19 82 GLN A CA 1
ATOM 596 C C . GLN A 1 82 ? -24.599 2.314 47.587 1.00 96.19 82 GLN A C 1
ATOM 598 O O . GLN A 1 82 ? -24.221 2.841 46.539 1.00 96.19 82 GLN A O 1
ATOM 603 N N . GLU A 1 83 ? -23.935 1.310 48.161 1.00 97.38 83 GLU A N 1
ATOM 604 C CA . GLU A 1 83 ? -22.686 0.763 47.617 1.00 97.38 83 GLU A CA 1
ATOM 605 C C . GLU A 1 83 ? -22.911 0.067 46.264 1.00 97.38 83 GLU A C 1
ATOM 607 O O . GLU A 1 83 ? -22.184 0.312 45.300 1.00 97.38 83 GLU A O 1
ATOM 612 N N . VAL A 1 84 ? -23.982 -0.729 46.142 1.00 97.81 84 VAL A N 1
ATOM 613 C CA . VAL A 1 84 ? -24.370 -1.365 44.870 1.00 97.81 84 VAL A CA 1
ATOM 614 C C . VAL A 1 84 ? -24.679 -0.308 43.809 1.00 97.81 84 VAL A C 1
ATOM 616 O O . VAL A 1 84 ? -24.272 -0.446 42.655 1.00 97.81 84 VAL A O 1
ATOM 619 N N . ARG A 1 85 ? -25.351 0.784 44.191 1.00 96.88 85 ARG A N 1
ATOM 620 C CA . ARG A 1 85 ? -25.643 1.897 43.282 1.00 96.88 85 ARG A CA 1
ATOM 621 C C . ARG A 1 85 ? -24.368 2.589 42.795 1.00 96.88 85 ARG A C 1
ATOM 623 O O . ARG A 1 85 ? -24.243 2.874 41.604 1.00 96.88 85 ARG A O 1
ATOM 630 N N . ALA A 1 86 ? -23.420 2.839 43.697 1.00 97.06 86 ALA A N 1
ATOM 631 C CA . ALA A 1 86 ? -22.129 3.426 43.355 1.00 97.06 86 ALA A CA 1
ATOM 632 C C . ALA A 1 86 ? -21.325 2.514 42.412 1.00 97.06 86 ALA A C 1
ATOM 634 O O . ALA A 1 86 ? -20.742 2.996 41.438 1.00 97.06 86 ALA A O 1
ATOM 635 N N . LEU A 1 87 ? -21.346 1.198 42.645 1.00 97.44 87 LEU A N 1
ATOM 636 C CA . LEU A 1 87 ? -20.698 0.214 41.776 1.00 97.44 87 LEU A CA 1
ATOM 637 C C . LEU A 1 87 ? -21.332 0.174 40.378 1.00 97.44 87 LEU A C 1
ATOM 639 O O . LEU A 1 87 ? -20.612 0.183 39.380 1.00 97.44 87 LEU A O 1
ATOM 643 N N . ALA A 1 88 ? -22.663 0.203 40.296 1.00 97.81 88 ALA A N 1
ATOM 644 C CA . ALA A 1 88 ? -23.386 0.255 39.029 1.00 97.81 88 ALA A CA 1
ATOM 645 C C . ALA A 1 88 ? -23.042 1.519 38.219 1.00 97.81 88 ALA A C 1
ATOM 647 O O . ALA A 1 88 ? -22.760 1.431 37.024 1.00 97.81 88 ALA A O 1
ATOM 648 N N . ALA A 1 89 ? -22.978 2.685 38.872 1.00 95.88 89 ALA A N 1
ATOM 649 C CA . ALA A 1 89 ? -22.568 3.934 38.229 1.00 95.88 89 ALA A CA 1
ATOM 650 C C . ALA A 1 89 ? -21.112 3.889 37.732 1.00 95.88 89 ALA A C 1
ATOM 652 O O . ALA A 1 89 ? -20.825 4.318 36.614 1.00 95.88 89 ALA A O 1
ATOM 653 N N . ARG A 1 90 ? -20.193 3.320 38.525 1.00 97.50 90 ARG A N 1
ATOM 654 C CA . ARG A 1 90 ? -18.799 3.100 38.101 1.00 97.50 90 ARG A CA 1
ATOM 655 C C . ARG A 1 90 ? -18.711 2.178 36.887 1.00 97.50 90 ARG A C 1
ATOM 657 O O . ARG A 1 90 ? -17.953 2.476 35.970 1.00 97.50 90 ARG A O 1
ATOM 664 N N . SER A 1 91 ? -19.497 1.102 36.860 1.00 97.19 91 SER A N 1
ATOM 665 C CA . SER A 1 91 ? -19.548 0.182 35.720 1.00 97.19 91 SER A CA 1
ATOM 666 C C . SER A 1 91 ? -20.047 0.877 34.452 1.00 97.19 91 SER A C 1
ATOM 668 O O . SER A 1 91 ? -19.460 0.689 33.393 1.00 97.19 91 SER A O 1
ATOM 670 N N . ALA A 1 92 ? -21.088 1.710 34.551 1.00 95.75 92 ALA A N 1
ATOM 671 C CA . ALA A 1 92 ? -21.605 2.465 33.409 1.00 95.75 92 ALA A CA 1
ATOM 672 C C . ALA A 1 92 ? -20.576 3.469 32.857 1.00 95.75 92 ALA A C 1
ATOM 674 O O . ALA A 1 92 ? -20.440 3.610 31.645 1.00 95.75 92 ALA A O 1
ATOM 675 N N . ASN A 1 93 ? -19.811 4.134 33.727 1.00 96.25 93 ASN A N 1
ATOM 676 C CA . ASN A 1 93 ? -18.740 5.032 33.288 1.00 96.25 93 ASN A CA 1
ATOM 677 C C . ASN A 1 93 ? -17.605 4.276 32.582 1.00 96.25 93 ASN A C 1
ATOM 679 O O . ASN A 1 93 ? -17.167 4.708 31.521 1.00 96.25 93 ASN A O 1
ATOM 683 N N . ALA A 1 94 ? -17.184 3.125 33.116 1.00 97.12 94 ALA A N 1
ATOM 684 C CA . ALA A 1 94 ? -16.167 2.291 32.475 1.00 97.12 94 ALA A CA 1
ATOM 685 C C . ALA A 1 94 ? -16.617 1.798 31.089 1.00 97.12 94 ALA A C 1
ATOM 687 O O . ALA A 1 94 ? -15.817 1.761 30.160 1.00 97.12 94 ALA A O 1
ATOM 688 N N . VAL A 1 95 ? -17.903 1.464 30.924 1.00 97.31 95 VAL A N 1
ATOM 689 C CA . VAL A 1 95 ? -18.450 1.101 29.609 1.00 97.31 95 VAL A CA 1
ATOM 690 C C . VAL A 1 95 ? -18.313 2.251 28.610 1.00 97.31 95 VAL A C 1
ATOM 692 O O . VAL A 1 95 ? -17.849 2.010 27.502 1.00 97.31 95 VAL A O 1
ATOM 695 N N . LYS A 1 96 ? -18.621 3.494 29.001 1.00 95.75 96 LYS A N 1
ATOM 696 C CA . LYS A 1 96 ? -18.459 4.662 28.115 1.00 95.75 96 LYS A CA 1
ATOM 697 C C . LYS A 1 96 ? -17.013 4.874 27.668 1.00 95.75 96 LYS A C 1
ATOM 699 O O . LYS A 1 96 ? -16.774 5.209 26.513 1.00 95.75 96 LYS A O 1
ATOM 704 N N . GLU A 1 97 ? -16.050 4.663 28.564 1.00 97.25 97 GLU A N 1
ATOM 705 C CA . GLU A 1 97 ? -14.624 4.727 28.212 1.00 97.25 97 GLU A CA 1
ATOM 706 C C . GLU A 1 97 ? -14.249 3.641 27.191 1.00 97.25 97 GLU A C 1
ATOM 708 O O . GLU A 1 97 ? -13.531 3.914 26.229 1.00 97.25 97 GLU A O 1
ATOM 713 N N . ILE A 1 98 ? -14.778 2.422 27.348 1.00 96.88 98 ILE A N 1
ATOM 714 C CA . ILE A 1 98 ? -14.568 1.336 26.382 1.00 96.88 98 ILE A CA 1
ATOM 715 C C . ILE A 1 98 ? -15.209 1.676 25.029 1.00 96.88 98 ILE A C 1
ATOM 717 O O . ILE A 1 98 ? -14.580 1.466 23.995 1.00 96.88 98 ILE A O 1
ATOM 721 N N . GLU A 1 99 ? -16.428 2.218 25.010 1.00 95.94 99 GLU A N 1
ATOM 722 C CA . GLU A 1 99 ? -17.099 2.632 23.770 1.00 95.94 99 GLU A CA 1
ATOM 723 C C . GLU A 1 99 ? -16.299 3.691 23.010 1.00 95.94 99 GLU A C 1
ATOM 725 O O . GLU A 1 99 ? -16.166 3.600 21.788 1.00 95.94 99 GLU A O 1
ATOM 730 N N . GLN A 1 100 ? -15.702 4.651 23.723 1.00 96.94 100 GLN A N 1
ATOM 731 C CA . GLN A 1 100 ? -14.811 5.635 23.117 1.00 96.94 100 GLN A CA 1
ATOM 732 C C . GLN A 1 100 ? -13.587 4.965 22.472 1.00 96.94 100 GLN A C 1
ATOM 734 O O . GLN A 1 100 ? -13.287 5.231 21.310 1.00 96.94 100 GLN A O 1
ATOM 739 N N . LEU A 1 101 ? -12.921 4.044 23.179 1.00 97.19 101 LEU A N 1
ATOM 740 C CA . LEU A 1 101 ? -11.765 3.312 22.646 1.00 97.19 101 LEU A CA 1
ATOM 741 C C . LEU A 1 101 ? -12.119 2.449 21.424 1.00 97.19 101 LEU A C 1
ATOM 743 O O . LEU A 1 101 ? -11.326 2.349 20.486 1.00 97.19 101 LEU A O 1
ATOM 747 N N . ILE A 1 102 ? -13.306 1.836 21.410 1.00 96.56 102 ILE A N 1
ATOM 748 C CA . ILE A 1 102 ? -13.813 1.090 20.249 1.00 96.56 102 ILE A CA 1
ATOM 749 C C . ILE A 1 102 ? -14.034 2.036 19.067 1.00 96.56 102 ILE A C 1
ATOM 751 O O . ILE A 1 102 ? -13.615 1.717 17.954 1.00 96.56 102 ILE A O 1
ATOM 755 N N . GLY A 1 103 ? -14.649 3.200 19.298 1.00 96.06 103 GLY A N 1
ATOM 756 C CA . GLY A 1 103 ? -14.854 4.222 18.271 1.00 96.06 103 GLY A CA 1
ATOM 757 C C . GLY A 1 103 ? -13.538 4.691 17.647 1.00 96.06 103 GLY A C 1
ATOM 758 O O . GLY A 1 103 ? -13.396 4.688 16.422 1.00 96.06 103 GLY A O 1
ATOM 759 N N . ASP A 1 104 ? -12.544 4.995 18.483 1.00 97.00 104 ASP A N 1
ATOM 760 C CA . ASP A 1 104 ? -11.203 5.385 18.038 1.00 97.00 104 ASP A CA 1
ATOM 761 C C . ASP A 1 104 ? -10.528 4.261 17.233 1.00 97.00 104 ASP A C 1
ATOM 763 O O . ASP A 1 104 ? -9.944 4.504 16.172 1.00 97.00 104 ASP A O 1
ATOM 767 N N . THR A 1 105 ? -10.663 3.010 17.687 1.00 96.44 105 THR A N 1
ATOM 768 C CA . THR A 1 105 ? -10.129 1.829 16.990 1.00 96.44 105 THR A CA 1
ATOM 769 C C . THR A 1 105 ? -10.771 1.657 15.614 1.00 96.44 105 THR A C 1
ATOM 771 O O . THR A 1 105 ? -10.061 1.470 14.626 1.00 96.44 105 THR A O 1
ATOM 774 N N . LEU A 1 106 ? -12.098 1.778 15.511 1.00 96.31 106 LEU A N 1
ATOM 775 C CA . LEU A 1 106 ? -12.822 1.688 14.240 1.00 96.31 106 LEU A CA 1
ATOM 776 C C . LEU A 1 106 ? -12.394 2.787 13.258 1.00 96.31 106 LEU A C 1
ATOM 778 O O . LEU A 1 106 ? -12.213 2.504 12.071 1.00 96.31 106 LEU A O 1
ATOM 782 N N . SER A 1 107 ? -12.173 4.014 13.742 1.00 96.56 107 SER A N 1
ATOM 783 C CA . SER A 1 107 ? -11.638 5.106 12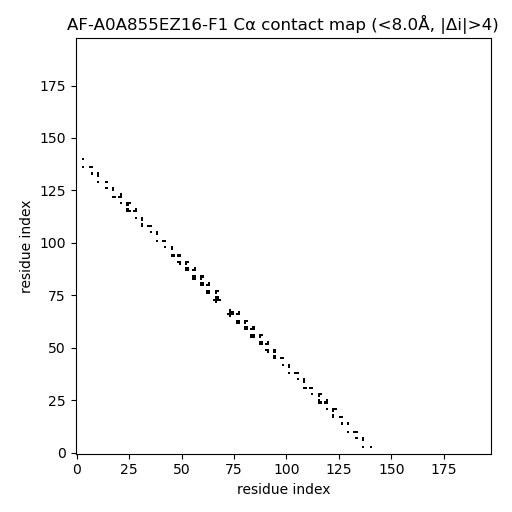.918 1.00 96.56 107 SER A CA 1
ATOM 784 C C . SER A 1 107 ? -10.247 4.766 12.380 1.00 96.56 107 SER A C 1
ATOM 786 O O . SER A 1 107 ? -9.994 4.894 11.182 1.00 96.56 107 SER A O 1
ATOM 788 N N . LYS A 1 108 ? -9.349 4.265 13.239 1.00 95.94 108 LYS A N 1
ATOM 789 C CA . LYS A 1 108 ? -7.980 3.890 12.849 1.00 95.94 108 LYS A CA 1
ATOM 790 C C . LYS A 1 108 ? -7.939 2.729 11.861 1.00 95.94 108 LYS A C 1
ATOM 792 O O . LYS A 1 108 ? -7.147 2.756 10.923 1.00 95.94 108 LYS A O 1
ATOM 797 N N . VAL A 1 109 ? -8.814 1.742 12.027 1.00 96.38 109 VAL A N 1
ATOM 798 C CA . VAL A 1 109 ? -8.972 0.636 11.073 1.00 96.38 109 VAL A CA 1
ATOM 799 C C . VAL A 1 109 ? -9.458 1.150 9.717 1.00 96.38 109 VAL A C 1
ATOM 801 O O . VAL A 1 109 ? -8.935 0.737 8.685 1.00 96.38 109 VAL A O 1
ATOM 804 N N . SER A 1 110 ? -10.405 2.095 9.698 1.00 94.00 110 SER A N 1
ATOM 805 C CA . SER A 1 110 ? -10.876 2.716 8.454 1.00 94.00 110 SER A CA 1
ATOM 806 C C . SER A 1 110 ? -9.771 3.504 7.739 1.00 94.00 110 SER A C 1
ATOM 808 O O . SER A 1 110 ? -9.643 3.409 6.519 1.00 94.00 110 SER A O 1
ATOM 810 N N . GLU A 1 111 ? -8.958 4.264 8.479 1.00 95.62 111 GLU A N 1
ATOM 811 C CA . GLU A 1 111 ? -7.772 4.944 7.937 1.00 95.62 111 GLU A CA 1
ATOM 812 C C . GLU A 1 111 ? -6.766 3.929 7.362 1.00 95.62 111 GLU A C 1
ATOM 814 O O . GLU A 1 111 ? -6.284 4.097 6.240 1.00 95.62 111 GLU A O 1
ATOM 819 N N . GLY A 1 112 ? -6.492 2.842 8.093 1.00 94.94 112 GLY A N 1
ATOM 820 C CA . GLY A 1 112 ? -5.593 1.768 7.661 1.00 94.94 112 GLY A CA 1
ATOM 821 C C . GLY A 1 112 ? -6.072 1.045 6.399 1.00 94.94 112 GLY A C 1
ATOM 822 O O . GLY A 1 112 ? -5.265 0.740 5.518 1.00 94.94 112 GLY A O 1
ATOM 823 N N . HIS A 1 113 ? -7.382 0.831 6.266 1.00 93.75 113 HIS A N 1
ATOM 824 C CA . HIS A 1 113 ? -7.987 0.277 5.056 1.00 93.75 113 HIS A CA 1
ATOM 825 C C . HIS A 1 113 ? -7.770 1.204 3.850 1.00 93.75 113 HIS A C 1
ATOM 827 O O . HIS A 1 113 ? -7.362 0.745 2.785 1.00 93.75 113 HIS A O 1
ATOM 833 N N . ALA A 1 114 ? -7.990 2.514 4.010 1.00 93.19 114 ALA A N 1
ATOM 834 C CA . ALA A 1 114 ? -7.773 3.486 2.937 1.00 93.19 114 ALA A CA 1
ATOM 835 C C . ALA A 1 114 ? -6.300 3.547 2.487 1.00 93.19 114 ALA A C 1
ATOM 837 O O . ALA A 1 114 ? -6.029 3.556 1.286 1.00 93.19 114 ALA A O 1
ATOM 838 N N . LEU A 1 115 ? -5.348 3.527 3.429 1.00 95.25 115 LEU A N 1
ATOM 839 C CA . LEU A 1 115 ? -3.913 3.470 3.114 1.00 95.25 115 LEU A CA 1
ATOM 840 C C . LEU A 1 115 ? -3.524 2.174 2.392 1.00 95.25 115 LEU A C 1
ATOM 842 O O . LEU A 1 115 ? -2.732 2.199 1.447 1.00 95.25 115 LEU A O 1
ATOM 846 N N . SER A 1 116 ? -4.074 1.040 2.828 1.00 95.19 116 SER A N 1
ATOM 847 C CA . SER A 1 116 ? -3.806 -0.258 2.203 1.00 95.19 116 SER A CA 1
ATOM 848 C C . SER A 1 116 ? -4.325 -0.287 0.765 1.00 95.19 116 SER A C 1
ATOM 850 O O . SER A 1 116 ? -3.611 -0.715 -0.136 1.00 95.19 116 SER A O 1
ATOM 852 N N . GLU A 1 117 ? -5.513 0.265 0.517 1.00 91.12 117 GLU A N 1
ATOM 853 C CA . GLU A 1 117 ? -6.083 0.378 -0.827 1.00 91.12 117 GLU A CA 1
ATOM 854 C C . GLU A 1 117 ? -5.253 1.291 -1.746 1.00 91.12 117 GLU A C 1
ATOM 856 O O . GLU A 1 117 ? -4.970 0.929 -2.887 1.00 91.12 117 GLU A O 1
ATOM 861 N N . GLN A 1 118 ? -4.776 2.436 -1.249 1.00 94.38 118 GLN A N 1
ATOM 862 C CA . GLN A 1 118 ? -3.847 3.289 -2.003 1.00 94.38 118 GLN A CA 1
ATOM 863 C C . GLN A 1 118 ? -2.538 2.561 -2.330 1.00 94.38 118 GLN A C 1
ATOM 865 O O . GLN A 1 118 ? -2.018 2.671 -3.440 1.00 94.38 118 GLN A O 1
ATOM 870 N N . THR A 1 119 ? -2.018 1.781 -1.380 1.00 94.31 119 THR A N 1
ATOM 871 C CA . THR A 1 119 ? -0.810 0.973 -1.590 1.00 94.31 119 THR A CA 1
ATOM 872 C C . THR A 1 119 ? -1.050 -0.094 -2.655 1.00 94.31 119 THR A C 1
ATOM 874 O O . THR A 1 119 ? -0.204 -0.283 -3.526 1.00 94.31 119 THR A O 1
ATOM 877 N N . ARG A 1 120 ? -2.217 -0.749 -2.641 1.00 92.44 120 ARG A N 1
ATOM 878 C CA . ARG A 1 120 ? -2.622 -1.728 -3.657 1.00 92.44 120 ARG A CA 1
ATOM 879 C C . ARG A 1 120 ? -2.632 -1.106 -5.055 1.00 92.44 120 ARG A C 1
ATOM 881 O O . ARG A 1 120 ? -2.009 -1.648 -5.959 1.00 92.44 120 ARG A O 1
ATOM 888 N N . GLN A 1 121 ? -3.248 0.067 -5.210 1.00 93.44 121 GLN A N 1
ATOM 889 C CA . GLN A 1 121 ? -3.272 0.801 -6.483 1.00 93.44 121 GLN A CA 1
ATOM 890 C C . GLN A 1 121 ? -1.865 1.195 -6.959 1.00 93.44 121 GLN A C 1
ATOM 892 O O . GLN A 1 121 ? -1.567 1.116 -8.150 1.00 93.44 121 GLN A O 1
ATOM 897 N N . ALA A 1 122 ? -0.979 1.588 -6.039 1.00 94.25 122 ALA A N 1
ATOM 898 C CA . ALA A 1 122 ? 0.413 1.871 -6.373 1.00 94.25 122 ALA A CA 1
ATOM 899 C C . ALA A 1 122 ? 1.154 0.614 -6.861 1.00 94.25 122 ALA A C 1
ATOM 901 O O . ALA A 1 122 ? 1.906 0.698 -7.829 1.00 94.25 122 ALA A O 1
ATOM 902 N N . MET A 1 123 ? 0.921 -0.549 -6.242 1.00 92.75 123 MET A N 1
ATOM 903 C CA . MET A 1 123 ? 1.486 -1.822 -6.709 1.00 92.75 123 MET A CA 1
ATOM 904 C C . MET A 1 123 ? 0.960 -2.199 -8.100 1.00 92.75 123 MET A C 1
ATOM 906 O O . MET A 1 123 ? 1.765 -2.544 -8.962 1.00 92.75 123 MET A O 1
ATOM 910 N N . ASP A 1 124 ? -0.346 -2.059 -8.350 1.00 91.81 124 ASP A N 1
ATOM 911 C CA . ASP A 1 124 ? -0.951 -2.311 -9.668 1.00 91.81 124 ASP A CA 1
ATOM 912 C C . ASP A 1 124 ? -0.306 -1.426 -10.753 1.00 91.81 124 ASP A C 1
ATOM 914 O O . ASP A 1 124 ? 0.073 -1.908 -11.821 1.00 91.81 124 ASP A O 1
ATOM 918 N N . SER A 1 125 ? -0.087 -0.140 -10.456 1.00 94.88 125 SER A N 1
ATOM 919 C CA . SER A 1 125 ? 0.603 0.776 -11.373 1.00 94.88 125 SER A CA 1
ATOM 920 C C . SER A 1 125 ? 2.070 0.392 -11.600 1.00 94.88 125 SER A C 1
ATOM 922 O O . SER A 1 125 ? 2.587 0.542 -12.706 1.00 94.88 125 SER A O 1
ATOM 924 N N . ILE A 1 126 ? 2.773 -0.121 -10.585 1.00 93.88 126 ILE A N 1
ATOM 925 C CA . ILE A 1 126 ? 4.148 -0.609 -10.760 1.00 93.88 126 ILE A CA 1
ATOM 926 C C . ILE A 1 126 ? 4.177 -1.818 -11.705 1.00 93.88 126 ILE A C 1
ATOM 928 O O . ILE A 1 126 ? 5.074 -1.891 -12.544 1.00 93.88 126 ILE A O 1
ATOM 932 N N . ILE A 1 127 ? 3.204 -2.732 -11.614 1.00 91.31 127 ILE A N 1
ATOM 933 C CA . ILE A 1 127 ? 3.094 -3.884 -12.527 1.00 91.31 127 ILE A CA 1
ATOM 934 C C . ILE A 1 127 ? 2.938 -3.404 -13.976 1.00 91.31 127 ILE A C 1
ATOM 936 O O . ILE A 1 127 ? 3.681 -3.850 -14.847 1.00 91.31 127 ILE A O 1
ATOM 940 N N . GLU A 1 128 ? 2.065 -2.426 -14.224 1.00 93.44 128 GLU A N 1
ATOM 941 C CA . GLU A 1 128 ? 1.886 -1.843 -15.561 1.00 93.44 128 GLU A CA 1
ATOM 942 C C . GLU A 1 128 ? 3.188 -1.222 -16.106 1.00 93.44 128 GLU A C 1
ATOM 944 O O . GLU A 1 128 ? 3.566 -1.430 -17.262 1.00 93.44 128 GLU A O 1
ATOM 949 N N . HIS A 1 129 ? 3.936 -0.494 -15.271 1.00 94.25 129 HIS A N 1
ATOM 950 C CA . HIS A 1 129 ? 5.234 0.059 -15.671 1.00 94.25 129 HIS A CA 1
ATOM 951 C C . HIS A 1 129 ? 6.280 -1.025 -15.960 1.00 94.25 129 HIS A C 1
ATOM 953 O O . HIS A 1 129 ? 7.088 -0.869 -16.876 1.00 94.25 129 HIS A O 1
ATOM 959 N N . ILE A 1 130 ? 6.274 -2.121 -15.202 1.00 92.62 130 ILE A N 1
ATOM 960 C CA . ILE A 1 130 ? 7.154 -3.274 -15.415 1.00 92.62 130 ILE A CA 1
ATOM 961 C C . ILE A 1 130 ? 6.870 -3.935 -16.769 1.00 92.62 130 ILE A C 1
ATOM 963 O O . ILE A 1 130 ? 7.814 -4.256 -17.496 1.00 92.62 130 ILE A O 1
ATOM 967 N N . ASP A 1 131 ? 5.600 -4.079 -17.143 1.00 90.69 131 ASP A N 1
ATOM 968 C CA . ASP A 1 131 ? 5.207 -4.627 -18.444 1.00 90.69 131 ASP A CA 1
ATOM 969 C C . ASP A 1 131 ? 5.673 -3.731 -19.599 1.00 90.69 131 ASP A C 1
ATOM 971 O O . ASP A 1 131 ? 6.265 -4.216 -20.569 1.00 90.69 131 ASP A O 1
ATOM 975 N N . ASN A 1 132 ? 5.532 -2.411 -19.453 1.00 93.50 132 ASN A N 1
ATOM 976 C CA . ASN A 1 132 ? 6.060 -1.444 -20.418 1.00 93.50 132 ASN A CA 1
ATOM 977 C C . ASN A 1 132 ? 7.592 -1.532 -20.549 1.00 93.50 132 ASN A C 1
ATOM 979 O O . ASN A 1 132 ? 8.132 -1.495 -21.658 1.00 93.50 132 ASN A O 1
ATOM 983 N N . ILE A 1 133 ? 8.314 -1.695 -19.434 1.00 91.69 133 ILE A N 1
ATOM 984 C CA . ILE A 1 133 ? 9.771 -1.896 -19.449 1.00 91.69 133 ILE A CA 1
ATOM 985 C C . ILE A 1 133 ? 10.133 -3.192 -20.185 1.00 91.69 133 ILE A C 1
ATOM 987 O O . ILE A 1 133 ? 11.054 -3.189 -21.002 1.00 91.69 133 ILE A O 1
ATOM 991 N N . ASN A 1 134 ? 9.408 -4.289 -19.951 1.00 88.56 134 ASN A N 1
ATOM 992 C CA . ASN A 1 134 ? 9.621 -5.552 -20.663 1.00 88.56 134 ASN A CA 1
ATOM 993 C C . ASN A 1 134 ? 9.445 -5.404 -22.182 1.00 88.56 134 ASN A C 1
ATOM 995 O O . ASN A 1 134 ? 10.242 -5.951 -22.957 1.00 88.56 134 ASN A O 1
ATOM 999 N N . GLN A 1 135 ? 8.441 -4.640 -22.619 1.00 91.31 135 GLN A N 1
ATOM 1000 C CA . GLN A 1 135 ? 8.245 -4.345 -24.036 1.00 91.31 135 GLN A CA 1
ATOM 1001 C C . GLN A 1 135 ? 9.424 -3.541 -24.606 1.00 91.31 135 GLN A C 1
ATOM 1003 O O . GLN A 1 135 ? 10.012 -3.945 -25.611 1.00 91.31 135 GLN A O 1
ATOM 1008 N N . LEU A 1 136 ? 9.842 -2.469 -23.927 1.00 91.56 136 LEU A N 1
ATOM 1009 C CA . LEU A 1 136 ? 10.979 -1.646 -24.353 1.00 91.56 136 LEU A CA 1
ATOM 1010 C C . LEU A 1 136 ? 12.281 -2.450 -24.443 1.00 91.56 136 LEU A C 1
ATOM 1012 O O . LEU A 1 136 ? 13.052 -2.284 -25.385 1.00 91.56 136 LEU A O 1
ATOM 1016 N N . VAL A 1 137 ? 12.535 -3.357 -23.498 1.00 88.69 137 VAL A N 1
ATOM 1017 C CA . VAL A 1 137 ? 13.725 -4.223 -23.530 1.00 88.69 137 VAL A CA 1
ATOM 1018 C C . VAL A 1 137 ? 13.696 -5.153 -24.743 1.00 88.69 137 VAL A C 1
ATOM 1020 O O . VAL A 1 137 ? 14.727 -5.362 -25.387 1.00 88.69 137 VAL A O 1
ATOM 1023 N N . THR A 1 138 ? 12.520 -5.677 -25.093 1.00 89.00 138 THR A N 1
ATOM 1024 C CA . THR A 1 138 ? 12.321 -6.480 -26.307 1.00 89.00 138 THR A CA 1
ATOM 1025 C C . THR A 1 138 ? 12.606 -5.670 -27.575 1.00 89.00 138 THR A C 1
ATOM 1027 O O . THR A 1 138 ? 13.342 -6.135 -28.449 1.00 89.00 138 THR A O 1
ATOM 1030 N N . GLU A 1 139 ? 12.097 -4.441 -27.658 1.00 92.62 139 GLU A N 1
ATOM 1031 C CA . GLU A 1 139 ? 12.334 -3.530 -28.786 1.00 92.62 139 GLU A CA 1
ATOM 1032 C C . GLU A 1 139 ? 13.818 -3.153 -28.917 1.00 92.62 139 GLU A C 1
ATOM 1034 O O . GLU A 1 139 ? 14.389 -3.217 -30.009 1.00 92.62 139 GLU A O 1
ATOM 1039 N N . ILE A 1 140 ? 14.490 -2.861 -27.799 1.00 89.75 140 ILE A N 1
ATOM 1040 C CA . ILE A 1 140 ? 15.935 -2.600 -27.760 1.00 89.75 140 ILE A CA 1
ATOM 1041 C C . ILE A 1 140 ? 16.722 -3.832 -28.231 1.00 89.75 140 ILE A C 1
ATOM 1043 O O . ILE A 1 140 ? 17.714 -3.685 -28.950 1.00 89.75 140 ILE A O 1
ATOM 1047 N N . ASN A 1 141 ? 16.294 -5.051 -27.879 1.00 88.44 141 ASN A N 1
ATOM 1048 C CA . ASN A 1 141 ? 16.921 -6.284 -28.371 1.00 88.44 141 ASN A CA 1
ATOM 1049 C C . ASN A 1 141 ? 16.847 -6.383 -29.892 1.00 88.44 141 ASN A C 1
ATOM 1051 O O . ASN A 1 141 ? 17.859 -6.676 -30.532 1.00 88.44 141 ASN A O 1
ATOM 1055 N N . HIS A 1 142 ? 15.677 -6.096 -30.462 1.00 91.56 142 HIS A N 1
ATOM 1056 C CA . HIS A 1 142 ? 15.479 -6.094 -31.905 1.00 91.56 142 HIS A CA 1
ATOM 1057 C C . HIS A 1 142 ? 16.369 -5.050 -32.592 1.00 91.56 142 HIS A C 1
ATOM 1059 O O . HIS A 1 142 ? 17.184 -5.405 -33.447 1.00 91.56 142 HIS A O 1
ATOM 1065 N N . ALA A 1 143 ? 16.300 -3.792 -32.150 1.00 93.56 143 ALA A N 1
ATOM 1066 C CA . ALA A 1 143 ? 17.092 -2.696 -32.706 1.00 93.56 143 ALA A CA 1
ATOM 1067 C C . ALA A 1 143 ? 18.604 -2.957 -32.599 1.00 93.56 143 ALA A C 1
ATOM 1069 O O . ALA A 1 143 ? 19.362 -2.681 -33.528 1.00 93.56 143 ALA A O 1
ATOM 1070 N N . SER A 1 144 ? 19.061 -3.553 -31.493 1.00 92.50 144 SER A N 1
ATOM 1071 C CA . SER A 1 144 ? 20.471 -3.904 -31.300 1.00 92.50 144 SER A CA 1
ATOM 1072 C C . SER A 1 144 ? 20.944 -4.982 -32.284 1.00 92.50 144 SER A C 1
ATOM 1074 O O . SER A 1 144 ? 22.069 -4.900 -32.785 1.00 92.50 144 SER A O 1
ATOM 1076 N N . ARG A 1 145 ? 20.093 -5.966 -32.618 1.00 91.75 145 ARG A N 1
ATOM 1077 C CA . ARG A 1 145 ? 20.404 -6.972 -33.649 1.00 91.75 145 ARG A CA 1
ATOM 1078 C C . ARG A 1 145 ? 20.490 -6.343 -35.036 1.00 91.75 145 ARG A C 1
ATOM 1080 O O . ARG A 1 145 ? 21.443 -6.624 -35.761 1.00 91.75 145 ARG A O 1
ATOM 1087 N N . GLU A 1 146 ? 19.548 -5.470 -35.386 1.00 94.81 146 GLU A N 1
ATOM 1088 C CA . GLU A 1 146 ? 19.567 -4.743 -36.661 1.00 94.81 146 GLU A CA 1
ATOM 1089 C C . GLU A 1 146 ? 20.801 -3.848 -36.785 1.00 94.81 146 GLU A C 1
ATOM 1091 O O . GLU A 1 146 ? 21.493 -3.875 -37.803 1.00 94.81 146 GLU A O 1
ATOM 1096 N N . GLN A 1 147 ? 21.144 -3.115 -35.725 1.00 95.06 147 GLN A N 1
ATOM 1097 C CA . GLN A 1 147 ? 22.338 -2.279 -35.689 1.00 95.06 147 GLN A CA 1
ATOM 1098 C C . GLN A 1 147 ? 23.613 -3.116 -35.838 1.00 95.06 147 GLN A C 1
ATOM 1100 O O . GLN A 1 147 ? 24.512 -2.737 -36.588 1.00 95.06 147 GLN A O 1
ATOM 1105 N N . SER A 1 148 ? 23.692 -4.275 -35.177 1.00 95.00 148 SER A N 1
ATOM 1106 C CA . SER A 1 148 ? 24.831 -5.186 -35.317 1.00 95.00 148 SER A CA 1
ATOM 1107 C C . SER A 1 148 ? 24.972 -5.705 -36.753 1.00 95.00 148 SER A C 1
ATOM 1109 O O . SER A 1 148 ? 26.087 -5.734 -37.278 1.00 95.00 148 SER A O 1
ATOM 1111 N N . ALA A 1 149 ? 23.861 -6.048 -37.414 1.00 95.44 149 ALA A N 1
ATOM 1112 C CA . ALA A 1 149 ? 23.860 -6.434 -38.823 1.00 95.44 149 ALA A CA 1
ATOM 1113 C C . ALA A 1 149 ? 24.287 -5.273 -39.742 1.00 95.44 149 ALA A C 1
ATOM 1115 O O . ALA A 1 149 ? 25.113 -5.465 -40.637 1.00 95.44 149 ALA A O 1
ATOM 1116 N N . GLY A 1 150 ? 23.790 -4.058 -39.486 1.00 96.62 150 GLY A N 1
ATOM 1117 C CA . GLY A 1 150 ? 24.161 -2.844 -40.216 1.00 96.62 150 GLY A CA 1
ATOM 1118 C C . GLY A 1 150 ? 25.647 -2.503 -40.088 1.00 96.62 150 GLY A C 1
ATOM 1119 O O . GLY A 1 150 ? 26.302 -2.216 -41.089 1.00 96.62 150 GLY A O 1
ATOM 1120 N N . ILE A 1 151 ? 26.219 -2.626 -38.886 1.00 96.50 151 ILE A N 1
ATOM 1121 C CA . ILE A 1 151 ? 27.665 -2.475 -38.657 1.00 96.50 151 ILE A CA 1
ATOM 1122 C C . ILE A 1 151 ? 28.452 -3.516 -39.464 1.00 96.50 151 ILE A C 1
ATOM 1124 O O . ILE A 1 151 ? 29.482 -3.181 -40.048 1.00 96.50 151 ILE A O 1
ATOM 1128 N N . GLY A 1 152 ? 27.955 -4.753 -39.560 1.00 96.50 152 GLY A N 1
ATOM 1129 C CA . GLY A 1 152 ? 28.544 -5.782 -40.419 1.00 96.50 152 GLY A CA 1
ATOM 1130 C C . GLY A 1 152 ? 28.628 -5.348 -41.887 1.00 96.50 152 GLY A C 1
ATOM 1131 O O . GLY A 1 152 ? 29.680 -5.486 -42.510 1.00 96.50 152 GLY A O 1
ATOM 1132 N N . GLN A 1 153 ? 27.559 -4.752 -42.422 1.00 95.81 153 GLN A N 1
ATOM 1133 C CA . GLN A 1 153 ? 27.541 -4.221 -43.792 1.00 95.81 153 GLN A CA 1
ATOM 1134 C C . GLN A 1 153 ? 28.495 -3.034 -43.977 1.00 95.81 153 GLN A C 1
ATOM 1136 O O . GLN A 1 153 ? 29.221 -2.975 -44.969 1.00 95.81 153 GLN A O 1
ATOM 1141 N N . VAL A 1 154 ? 28.551 -2.113 -43.010 1.00 97.31 154 VAL A N 1
ATOM 1142 C CA . VAL A 1 154 ? 29.503 -0.989 -43.033 1.00 97.31 154 VAL A CA 1
ATOM 1143 C C . VAL A 1 154 ? 30.943 -1.497 -43.052 1.00 97.31 154 VAL A C 1
ATOM 1145 O O . VAL A 1 154 ? 31.757 -0.995 -43.824 1.00 97.31 154 VAL A O 1
ATOM 1148 N N . ASN A 1 155 ? 31.259 -2.520 -42.257 1.00 96.38 155 ASN A N 1
ATOM 1149 C CA . ASN A 1 155 ? 32.597 -3.102 -42.213 1.00 96.38 155 ASN A CA 1
ATOM 1150 C C . ASN A 1 155 ? 33.010 -3.720 -43.566 1.00 96.38 155 ASN A C 1
ATOM 1152 O O . ASN A 1 155 ? 34.138 -3.529 -44.029 1.00 96.38 155 ASN A O 1
ATOM 1156 N N . LEU A 1 156 ? 32.079 -4.396 -44.250 1.00 96.94 156 LEU A N 1
ATOM 1157 C CA . LEU A 1 156 ? 32.303 -4.900 -45.611 1.00 96.94 156 LEU A CA 1
ATOM 1158 C C . LEU A 1 156 ? 32.550 -3.755 -46.604 1.00 96.94 156 LEU A C 1
ATOM 1160 O O . LEU A 1 156 ? 33.517 -3.793 -47.364 1.00 96.94 156 LEU A O 1
ATOM 1164 N N . ALA A 1 157 ? 31.732 -2.700 -46.560 1.00 96.81 157 ALA A N 1
ATOM 1165 C CA . ALA A 1 157 ? 31.905 -1.532 -47.422 1.00 96.81 157 ALA A CA 1
ATOM 1166 C C . ALA A 1 157 ? 33.254 -0.827 -47.188 1.00 96.81 157 ALA A C 1
ATOM 1168 O O . ALA A 1 157 ? 33.926 -0.453 -48.149 1.00 96.81 157 ALA A O 1
ATOM 1169 N N . MET A 1 158 ? 33.689 -0.691 -45.930 1.00 96.31 158 MET A N 1
ATOM 1170 C CA . MET A 1 158 ? 35.004 -0.134 -45.587 1.00 96.31 158 MET A CA 1
ATOM 1171 C C . MET A 1 158 ? 36.151 -0.983 -46.137 1.00 96.31 158 MET A C 1
ATOM 1173 O O . MET A 1 158 ? 37.128 -0.432 -46.641 1.00 96.31 158 MET A O 1
ATOM 1177 N N . THR A 1 159 ? 36.014 -2.311 -46.109 1.00 97.12 159 THR A N 1
ATOM 1178 C CA . THR A 1 159 ? 36.999 -3.229 -46.700 1.00 97.12 159 THR A CA 1
ATOM 1179 C C . THR A 1 159 ? 37.133 -2.995 -48.209 1.00 97.12 159 THR A C 1
ATOM 1181 O O . THR A 1 159 ? 38.245 -2.824 -48.706 1.00 97.12 159 THR A O 1
ATOM 1184 N N . HIS A 1 160 ? 36.012 -2.886 -48.931 1.00 96.00 160 HIS A N 1
ATOM 1185 C CA . HIS A 1 160 ? 36.016 -2.590 -50.370 1.00 96.00 160 HIS A CA 1
ATOM 1186 C C . HIS A 1 160 ? 36.596 -1.205 -50.695 1.00 96.00 160 HIS A C 1
ATOM 1188 O O . HIS A 1 160 ? 37.333 -1.055 -51.669 1.00 96.00 160 HIS A O 1
ATOM 1194 N N . ILE A 1 161 ? 36.293 -0.181 -49.889 1.00 96.44 161 ILE A N 1
ATOM 1195 C CA . ILE A 1 161 ? 36.871 1.164 -50.055 1.00 96.44 161 ILE A CA 1
ATOM 1196 C C . ILE A 1 161 ? 38.386 1.135 -49.832 1.00 96.44 161 ILE A C 1
ATOM 1198 O O . ILE A 1 161 ? 39.125 1.788 -50.574 1.00 96.44 161 ILE A O 1
ATOM 1202 N N . GLY A 1 162 ? 38.855 0.369 -48.844 1.00 97.00 162 GLY A N 1
ATOM 1203 C CA . GLY A 1 162 ? 40.279 0.150 -48.601 1.00 97.00 162 GLY A CA 1
ATOM 1204 C C . GLY A 1 162 ? 40.977 -0.476 -49.810 1.00 97.00 162 GLY A C 1
ATOM 1205 O O . GLY A 1 162 ? 41.992 0.045 -50.273 1.00 97.00 162 GLY A O 1
ATOM 1206 N N . GLU A 1 163 ? 40.392 -1.530 -50.382 1.00 96.50 163 GLU A N 1
ATOM 1207 C CA . GLU A 1 163 ? 40.914 -2.194 -51.582 1.00 96.50 163 GLU A CA 1
ATOM 1208 C C . GLU A 1 163 ? 40.930 -1.256 -52.801 1.00 96.50 163 GLU A C 1
ATOM 1210 O O . GLU A 1 163 ? 41.956 -1.111 -53.469 1.00 96.50 163 GLU A O 1
ATOM 1215 N N . ALA A 1 164 ? 39.831 -0.542 -53.057 1.00 96.69 164 ALA A N 1
ATOM 1216 C CA . ALA A 1 164 ? 39.745 0.423 -54.151 1.00 96.69 164 ALA A CA 1
ATOM 1217 C C . ALA A 1 164 ? 40.767 1.564 -54.001 1.00 96.69 164 ALA A C 1
ATOM 1219 O O . ALA A 1 164 ? 41.384 1.973 -54.987 1.00 96.69 164 ALA A O 1
ATOM 1220 N N . SER A 1 165 ? 40.988 2.047 -52.774 1.00 96.56 165 SER A N 1
ATOM 1221 C CA . SER A 1 165 ? 41.997 3.071 -52.477 1.00 96.56 165 SER A CA 1
ATOM 1222 C C . SER A 1 165 ? 43.412 2.560 -52.749 1.00 96.56 165 SER A C 1
ATOM 1224 O O . SER A 1 165 ? 44.213 3.277 -53.348 1.00 96.56 165 SER A O 1
ATOM 1226 N N . HIS A 1 166 ? 43.704 1.305 -52.389 1.00 95.88 166 HIS A N 1
ATOM 1227 C CA . HIS A 1 166 ? 44.987 0.665 -52.679 1.00 95.88 166 HIS A CA 1
ATOM 1228 C C . HIS A 1 166 ? 45.217 0.505 -54.191 1.00 95.88 166 HIS A C 1
ATOM 1230 O O . HIS A 1 166 ? 46.285 0.844 -54.702 1.00 95.88 166 HIS A O 1
ATOM 1236 N N . ILE A 1 167 ? 44.199 0.058 -54.936 1.00 95.94 167 ILE A N 1
ATOM 1237 C CA . ILE A 1 167 ? 44.250 -0.032 -56.405 1.00 95.94 167 ILE A CA 1
ATOM 1238 C C . ILE A 1 167 ? 44.464 1.353 -57.026 1.00 95.94 167 ILE A C 1
ATOM 1240 O O . ILE A 1 167 ? 45.218 1.491 -57.989 1.00 95.94 167 ILE A O 1
ATOM 1244 N N . ASN A 1 168 ? 43.809 2.390 -56.501 1.00 95.31 168 ASN A N 1
ATOM 1245 C CA . ASN A 1 168 ? 43.964 3.743 -57.022 1.00 95.31 168 ASN A CA 1
ATOM 1246 C C . ASN A 1 168 ? 45.388 4.276 -56.802 1.00 95.31 168 ASN A C 1
ATOM 1248 O O . ASN A 1 168 ? 45.961 4.864 -57.717 1.00 95.31 168 ASN A O 1
ATOM 1252 N N . ALA A 1 169 ? 45.986 4.012 -55.638 1.00 95.75 169 ALA A N 1
ATOM 1253 C CA . ALA A 1 169 ? 47.379 4.356 -55.366 1.00 95.75 169 ALA A CA 1
ATOM 1254 C C . ALA A 1 169 ? 48.351 3.651 -56.335 1.00 95.75 169 ALA A C 1
ATOM 1256 O O . ALA A 1 169 ? 49.224 4.307 -56.906 1.00 95.75 169 ALA A O 1
ATOM 1257 N N . ASP A 1 170 ? 48.154 2.352 -56.602 1.00 96.38 170 ASP A N 1
ATOM 1258 C CA . ASP A 1 170 ? 48.945 1.608 -57.599 1.00 96.38 170 ASP A CA 1
ATOM 1259 C C . ASP A 1 170 ? 48.809 2.214 -59.007 1.00 96.38 170 ASP A C 1
ATOM 1261 O O . ASP A 1 170 ? 49.799 2.456 -59.702 1.00 96.38 170 ASP A O 1
ATOM 1265 N N . ARG A 1 171 ? 47.581 2.549 -59.423 1.00 96.50 171 ARG A N 1
ATOM 1266 C CA . ARG A 1 171 ? 47.318 3.181 -60.727 1.00 96.50 171 ARG A CA 1
ATOM 1267 C C . ARG A 1 171 ? 47.992 4.540 -60.870 1.00 96.50 171 ARG A C 1
ATOM 1269 O O . ARG A 1 171 ? 48.511 4.838 -61.950 1.00 96.50 171 ARG A O 1
ATOM 1276 N N . VAL A 1 172 ? 47.985 5.358 -59.818 1.00 97.00 172 VAL A N 1
ATOM 1277 C CA . VAL A 1 172 ? 48.684 6.651 -59.804 1.00 97.00 172 VAL A CA 1
ATOM 1278 C C . VAL A 1 172 ? 50.186 6.430 -59.961 1.00 97.00 172 VAL A C 1
ATOM 1280 O O . VAL A 1 172 ? 50.776 7.007 -60.870 1.00 97.00 172 VAL A O 1
ATOM 1283 N N . SER A 1 173 ? 50.780 5.514 -59.190 1.00 95.19 173 SER A N 1
ATOM 1284 C CA . SER A 1 173 ? 52.209 5.188 -59.292 1.00 95.19 173 SER A CA 1
ATOM 1285 C C . SER A 1 173 ? 52.607 4.725 -60.704 1.00 95.19 173 SER A C 1
ATOM 1287 O O . SER A 1 173 ? 53.565 5.223 -61.300 1.00 95.19 173 SER A O 1
ATOM 1289 N N . ARG A 1 174 ? 51.809 3.841 -61.316 1.00 94.69 174 ARG A N 1
ATOM 1290 C CA . ARG A 1 174 ? 52.023 3.389 -62.702 1.00 94.69 174 ARG A CA 1
ATOM 1291 C C . ARG A 1 174 ? 51.857 4.515 -63.725 1.00 94.69 174 ARG A C 1
ATOM 1293 O O . ARG A 1 174 ? 52.560 4.542 -64.741 1.00 94.69 174 ARG A O 1
ATOM 1300 N N . SER A 1 175 ? 50.937 5.446 -63.479 1.00 95.06 175 SER A N 1
ATOM 1301 C CA . SER A 1 175 ? 50.722 6.615 -64.338 1.00 95.06 175 SER A CA 1
ATOM 1302 C C . SER A 1 175 ? 51.897 7.587 -64.262 1.00 95.06 175 SER A C 1
ATOM 1304 O O . SER A 1 175 ? 52.355 8.057 -65.302 1.00 95.06 175 SER A O 1
ATOM 1306 N N . GLU A 1 176 ? 52.446 7.829 -63.070 1.00 95.38 176 GLU A N 1
ATOM 1307 C CA . GLU A 1 176 ? 53.664 8.623 -62.874 1.00 95.38 176 GLU A CA 1
ATOM 1308 C C . GLU A 1 176 ? 54.855 8.011 -63.619 1.00 95.38 176 GLU A C 1
ATOM 1310 O O . GLU A 1 176 ? 55.534 8.709 -64.379 1.00 95.38 176 GLU A O 1
ATOM 1315 N N . GLN A 1 177 ? 55.050 6.693 -63.491 1.00 95.06 177 GLN A N 1
ATOM 1316 C CA . GLN A 1 177 ? 56.085 5.962 -64.224 1.00 95.06 177 GLN A CA 1
ATOM 1317 C C . GLN A 1 177 ? 55.910 6.121 -65.743 1.00 95.06 177 GLN A C 1
ATOM 1319 O O . GLN A 1 177 ? 56.864 6.429 -66.461 1.00 95.06 177 GLN A O 1
ATOM 1324 N N . THR A 1 178 ? 54.682 5.971 -66.243 1.00 95.06 178 THR A N 1
ATOM 1325 C CA . THR A 1 178 ? 54.364 6.128 -67.671 1.00 95.06 178 THR A CA 1
ATOM 1326 C C . THR A 1 178 ? 54.620 7.558 -68.151 1.00 95.06 178 THR A C 1
ATOM 1328 O O . THR A 1 178 ? 55.236 7.757 -69.199 1.00 95.06 178 THR A O 1
ATOM 1331 N N . ALA A 1 179 ? 54.218 8.566 -67.374 1.00 95.06 179 ALA A N 1
ATOM 1332 C CA . ALA A 1 179 ? 54.464 9.974 -67.676 1.00 95.06 179 ALA A CA 1
ATOM 1333 C C . ALA A 1 179 ? 55.964 10.309 -67.694 1.00 95.06 179 ALA A C 1
ATOM 1335 O O . ALA A 1 179 ? 56.406 11.147 -68.482 1.00 95.06 179 ALA A O 1
ATOM 1336 N N . GLN A 1 180 ? 56.769 9.658 -66.852 1.00 93.81 180 GLN A N 1
ATOM 1337 C CA . GLN A 1 180 ? 58.224 9.804 -66.862 1.00 93.81 180 GLN A CA 1
ATOM 1338 C C . GLN A 1 180 ? 58.856 9.173 -68.109 1.00 93.81 180 GLN A C 1
ATOM 1340 O O . GLN A 1 180 ? 59.696 9.806 -68.749 1.00 93.81 180 GLN A O 1
ATOM 1345 N N . VAL A 1 181 ? 58.391 7.990 -68.524 1.00 95.25 181 VAL A N 1
ATOM 1346 C CA . VAL A 1 181 ? 58.807 7.357 -69.789 1.00 95.25 181 VAL A CA 1
ATOM 1347 C C . VAL A 1 181 ? 58.432 8.225 -70.995 1.00 95.25 181 VAL A C 1
ATOM 1349 O O . VAL A 1 181 ? 59.264 8.437 -71.878 1.00 95.25 181 VAL A O 1
ATOM 1352 N N . LEU A 1 182 ? 57.208 8.762 -71.036 1.00 94.19 182 LEU A N 1
ATOM 1353 C CA . LEU A 1 182 ? 56.759 9.652 -72.113 1.00 94.19 182 LEU A CA 1
ATOM 1354 C C . LEU A 1 182 ? 57.583 10.942 -72.171 1.00 94.19 182 LEU A C 1
ATOM 1356 O O . LEU A 1 182 ? 58.002 11.332 -73.259 1.00 94.19 182 LEU A O 1
ATOM 1360 N N . ARG A 1 183 ? 57.869 11.572 -71.022 1.00 94.06 183 ARG A N 1
ATOM 1361 C CA . ARG A 1 183 ? 58.758 12.746 -70.950 1.00 94.06 183 ARG A CA 1
ATOM 1362 C C . ARG A 1 183 ? 60.151 12.436 -71.492 1.00 94.06 183 ARG A C 1
ATOM 1364 O O . ARG A 1 183 ? 60.660 13.206 -72.301 1.00 94.06 183 ARG A O 1
ATOM 1371 N N . GLY A 1 184 ? 60.732 11.295 -71.116 1.00 92.81 184 GLY A N 1
ATOM 1372 C CA . GLY A 1 184 ? 62.024 10.848 -71.642 1.00 92.81 184 GLY A CA 1
ATOM 1373 C C . GLY A 1 184 ? 62.018 10.683 -73.167 1.00 92.81 184 GLY A C 1
ATOM 1374 O O . GLY A 1 184 ? 62.898 11.205 -73.847 1.00 92.81 184 GLY A O 1
ATOM 1375 N N . LYS A 1 185 ? 60.986 10.034 -73.725 1.00 92.19 185 LYS A N 1
ATOM 1376 C CA . LYS A 1 185 ? 60.820 9.894 -75.185 1.00 92.19 185 LYS A CA 1
ATOM 1377 C C . LYS A 1 185 ? 60.633 11.240 -75.890 1.00 92.19 185 LYS A C 1
ATOM 1379 O O . LYS A 1 185 ? 61.210 11.448 -76.952 1.00 92.19 185 LYS A O 1
ATOM 1384 N N . GLY A 1 186 ? 59.846 12.145 -75.310 1.00 94.00 186 GLY A N 1
ATOM 1385 C CA . GLY A 1 186 ? 59.628 13.491 -75.844 1.00 94.00 186 GLY A CA 1
ATOM 1386 C C . GLY A 1 186 ? 60.910 14.328 -75.878 1.00 94.00 186 GLY A C 1
ATOM 1387 O O . GLY A 1 186 ? 61.189 14.966 -76.892 1.00 94.00 186 GLY A O 1
ATOM 1388 N N . SER A 1 187 ? 61.723 14.267 -74.816 1.00 91.31 187 SER A N 1
ATOM 1389 C CA . SER A 1 187 ? 63.054 14.893 -74.788 1.00 91.31 187 SER A CA 1
ATOM 1390 C C . SER A 1 187 ? 63.939 14.332 -75.898 1.00 91.31 187 SER A C 1
ATOM 1392 O O . SER A 1 187 ? 64.458 15.093 -76.704 1.00 91.31 187 SER A O 1
ATOM 1394 N N . HIS A 1 188 ? 64.011 13.003 -76.017 1.00 91.12 188 HIS A N 1
ATOM 1395 C CA . HIS A 1 188 ? 64.820 12.347 -77.043 1.00 91.12 188 HIS A CA 1
ATOM 1396 C C . HIS A 1 188 ? 64.408 12.732 -78.475 1.00 91.12 188 HIS A C 1
ATOM 1398 O O . HIS A 1 188 ? 65.259 12.991 -79.320 1.00 91.12 188 HIS A O 1
ATOM 1404 N N . LEU A 1 189 ? 63.103 12.813 -78.757 1.00 89.75 189 LEU A N 1
ATOM 1405 C CA . LEU A 1 189 ? 62.606 13.289 -80.052 1.00 89.75 189 LEU A CA 1
ATOM 1406 C C . LEU A 1 189 ? 62.964 14.760 -80.306 1.00 89.75 189 LEU A C 1
ATOM 1408 O O . LEU A 1 189 ? 63.298 15.116 -81.434 1.00 89.75 189 LEU A O 1
ATOM 1412 N N . THR A 1 190 ? 62.914 15.607 -79.275 1.00 89.00 190 THR A N 1
ATOM 1413 C CA . THR A 1 190 ? 63.305 17.023 -79.376 1.00 89.00 190 THR A CA 1
ATOM 1414 C C . THR A 1 190 ? 64.790 17.153 -79.714 1.00 89.00 190 THR A C 1
ATOM 1416 O O . THR A 1 190 ? 65.143 17.909 -80.622 1.00 89.00 190 THR A O 1
ATOM 1419 N N . ASP A 1 191 ? 65.641 16.360 -79.059 1.00 86.94 191 ASP A N 1
ATOM 1420 C CA . ASP A 1 191 ? 67.078 16.299 -79.339 1.00 86.94 191 ASP A CA 1
ATOM 1421 C C . ASP A 1 191 ? 67.332 15.875 -80.794 1.00 86.94 191 ASP A C 1
ATOM 1423 O O . ASP A 1 191 ? 68.082 16.537 -81.514 1.00 86.94 191 ASP A O 1
ATOM 1427 N N . LEU A 1 192 ? 66.643 14.831 -81.271 1.00 88.38 192 LEU A N 1
ATOM 1428 C CA . LEU A 1 192 ? 66.745 14.368 -82.659 1.00 88.38 192 LEU A CA 1
ATOM 1429 C C . LEU A 1 192 ? 66.342 15.447 -83.671 1.00 88.38 192 LEU A C 1
ATOM 1431 O O . LEU A 1 192 ? 67.045 15.639 -84.656 1.00 88.38 192 LEU A O 1
ATOM 1435 N N . VAL A 1 193 ? 65.244 16.175 -83.446 1.00 88.81 193 VAL A N 1
ATOM 1436 C CA . VAL A 1 193 ? 64.803 17.251 -84.355 1.00 88.81 193 VAL A CA 1
ATOM 1437 C C . VAL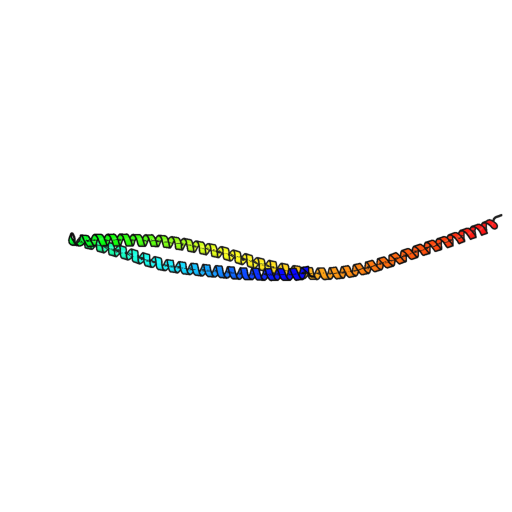 A 1 193 ? 65.779 18.430 -84.350 1.00 88.81 193 VAL A C 1
ATOM 1439 O O . VAL A 1 193 ? 66.000 19.033 -85.399 1.00 88.81 193 VAL A O 1
ATOM 1442 N N . SER A 1 194 ? 66.395 18.753 -83.207 1.00 85.38 194 SER A N 1
ATOM 1443 C CA . SER A 1 194 ? 67.388 19.834 -83.116 1.00 85.38 194 SER A CA 1
ATOM 1444 C C . SER A 1 19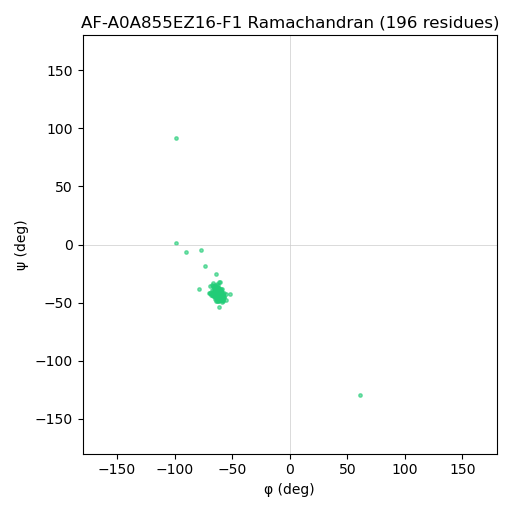4 ? 68.624 19.585 -83.992 1.00 85.38 194 SER A C 1
ATOM 1446 O O . SER A 1 194 ? 69.153 20.521 -84.581 1.00 85.38 194 SER A O 1
ATOM 1448 N N . LEU A 1 195 ? 69.005 18.316 -84.173 1.00 80.56 195 LEU A N 1
ATOM 1449 C CA . LEU A 1 195 ? 70.071 17.874 -85.078 1.00 80.56 195 LEU A CA 1
ATOM 1450 C C . LEU A 1 195 ? 69.767 18.149 -86.562 1.00 80.56 195 LEU A C 1
ATOM 1452 O O . LEU A 1 195 ? 70.692 18.284 -87.358 1.00 80.56 195 LEU A O 1
ATOM 1456 N N . PHE A 1 196 ? 68.488 18.246 -86.938 1.00 77.50 196 PHE A N 1
ATOM 1457 C CA . PHE A 1 196 ? 68.042 18.513 -88.313 1.00 77.50 196 PHE A CA 1
ATOM 1458 C C . PHE A 1 196 ? 67.684 19.984 -88.573 1.00 77.50 196 PHE A C 1
ATOM 1460 O O . PHE A 1 196 ? 67.260 20.324 -89.678 1.00 77.50 196 PHE A O 1
ATOM 1467 N N . ARG A 1 197 ? 67.837 20.866 -87.578 1.00 57.69 197 ARG A N 1
ATOM 1468 C CA . ARG A 1 197 ? 67.554 22.300 -87.702 1.00 57.69 197 ARG A CA 1
ATOM 1469 C C . ARG A 1 197 ? 68.873 23.053 -87.955 1.00 57.69 197 ARG A C 1
ATOM 1471 O O . ARG A 1 197 ? 69.574 23.385 -87.006 1.00 57.69 197 ARG A O 1
ATOM 1478 N N . LEU A 1 198 ? 69.208 23.248 -89.238 1.00 54.41 198 LEU A N 1
ATOM 1479 C CA . LEU A 1 198 ? 70.293 24.116 -89.741 1.00 54.41 198 LEU A CA 1
ATOM 1480 C C . LEU A 1 198 ? 69.888 25.595 -89.699 1.00 54.41 198 LEU A C 1
ATOM 1482 O O . LEU A 1 198 ? 68.729 25.888 -90.076 1.00 54.41 198 LEU A O 1
#

Radius of gyration: 51.26 Å; Cα contacts (8 Å, |Δi|>4): 88; chains: 1; bounding box: 110×35×152 Å

Mean predicted aligned error: 9.03 Å

pLDDT: mean 93.33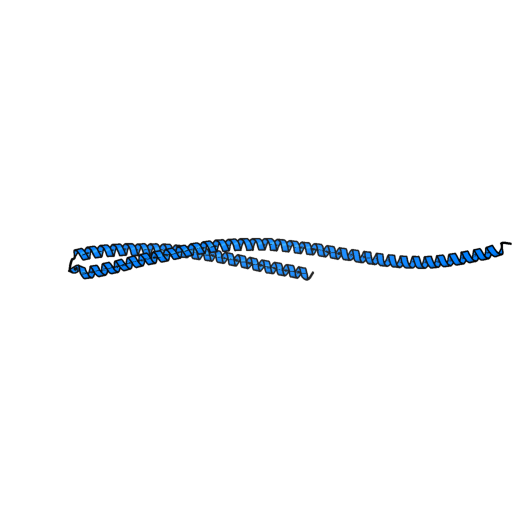, std 6.11, range [54.41, 98.0]